Protein AF-A0A8T8SXS1-F1 (afdb_monomer_lite)

Foldseek 3Di:
DPPLVVVLVVVLVCLQPDQPDQEDADADDPPPPPDPDDAREREDEDFQDQQSNPNHAYYEAAGAEYEYQEPPLLRVLRVLRNNQAYQEYEDAYQYYDDYDHPCPPDDAQHHNANHAYYYEHDQDDALVSVLSYQYANHAEYADHHVDAYPLVPPQARAQCSHPFYFKYKYADWAAQQSVVRSPNDDPVFFPDKDDDPDNRDIDGGIIMTGGDGCPPDDPPPPDD

Sequence (224 aa):
MTPQAELFTLVEELIQNNLDLHEIIVDVDSAPLAQPPNVPTLNISNFFTPGQFSGMTEIRIVTSKLQVPNKFWHWVMQLFNAAGEVETLQVAATQDGDFTEEVVQHYPSAYLETLWDLSLDLPFIGADFLRLINAPELQKIRVRSEDLLDWDRAVHLPVDHLPARSLLKFHGEGPILHRFQMLGVARSSFVNLTPAPDEAANFNGDLIAYLRPGARRDSEDSDV

Radius of gyration: 18.74 Å; chains: 1; bounding box: 61×42×48 Å

Secondary structure (DSSP, 8-state):
--HHHHHHHHHHHHHHH-TT--EEEEE-------STT---EEE--SPPPTTTTTT--EEEEEEEEEE-SS-HHHHHHHHHHH-TT-SEEEEEEEEEPP--------PPPEE-TT--EEEEEES---HHHHHTEE-TT--EEEEEESSPP-TTS--PPPTTSS---SEEEEEEEEEHHHHHHHTT--GGGEEEE---S-SSSEEEEEEEEEE-TT---SSSS---

pLDDT: mean 76.71, std 13.16, range [37.53, 95.5]

Organism: NCBI:txid43049

Structure (mmCIF, N/CA/C/O backbone):
data_AF-A0A8T8SXS1-F1
#
_entry.id   AF-A0A8T8SXS1-F1
#
loop_
_atom_site.group_PDB
_atom_site.id
_atom_site.type_symbol
_atom_site.label_atom_id
_atom_site.label_alt_id
_atom_site.label_comp_id
_atom_site.label_asym_id
_atom_site.label_entity_id
_atom_site.label_seq_id
_atom_site.pdbx_PDB_ins_code
_atom_site.Cartn_x
_atom_site.Cartn_y
_atom_site.Cartn_z
_atom_site.occupancy
_atom_site.B_iso_or_equiv
_atom_site.auth_seq_id
_atom_site.auth_comp_id
_atom_site.auth_asym_id
_atom_site.auth_atom_id
_atom_site.pdbx_PDB_model_num
ATOM 1 N N . MET A 1 1 ? -22.503 20.388 11.541 1.00 56.84 1 MET A N 1
ATOM 2 C CA . MET A 1 1 ? -21.866 19.171 11.007 1.00 56.84 1 MET A CA 1
ATOM 3 C C . MET A 1 1 ? -22.688 18.701 9.823 1.00 56.84 1 MET A C 1
ATOM 5 O O . MET A 1 1 ? -23.892 18.932 9.824 1.00 56.84 1 MET A O 1
ATOM 9 N N . THR A 1 2 ? -22.068 18.149 8.783 1.00 70.94 2 THR A N 1
ATOM 10 C CA . THR A 1 2 ? -22.826 17.466 7.725 1.00 70.94 2 THR A CA 1
ATOM 11 C C . THR A 1 2 ? -23.172 16.051 8.210 1.00 70.94 2 THR A C 1
ATOM 13 O O . THR A 1 2 ? -22.404 15.503 9.000 1.00 70.94 2 THR A O 1
ATOM 16 N N . PRO A 1 3 ? -24.261 15.419 7.733 1.00 72.38 3 PRO A N 1
ATOM 17 C CA . PRO A 1 3 ? -24.578 14.027 8.083 1.00 72.38 3 PRO A CA 1
ATOM 18 C C . PRO A 1 3 ? -23.425 13.057 7.786 1.00 72.38 3 PRO A C 1
ATOM 20 O O . PRO A 1 3 ? -23.203 12.089 8.501 1.00 72.38 3 PRO A O 1
ATOM 23 N N . GLN A 1 4 ? -22.648 13.353 6.743 1.00 69.44 4 GLN A N 1
ATOM 24 C CA . GLN A 1 4 ? -21.448 12.604 6.391 1.00 69.44 4 GLN A CA 1
ATOM 25 C C . GLN A 1 4 ? -20.332 12.747 7.439 1.00 69.44 4 GLN A C 1
ATOM 27 O O . GLN A 1 4 ? -19.689 11.759 7.776 1.00 69.44 4 GLN A O 1
ATOM 32 N N . ALA A 1 5 ? -20.116 13.949 7.980 1.00 68.44 5 ALA A N 1
ATOM 33 C CA . ALA A 1 5 ? -19.136 14.157 9.044 1.00 68.44 5 ALA A CA 1
ATOM 34 C C . ALA A 1 5 ? -19.528 13.416 10.334 1.00 68.44 5 ALA A C 1
ATOM 36 O O . ALA A 1 5 ? -18.661 12.845 10.979 1.00 68.44 5 ALA A O 1
ATOM 37 N N . GLU A 1 6 ? -20.821 13.365 10.673 1.00 72.06 6 GLU A N 1
ATOM 38 C CA . GLU A 1 6 ? -21.323 12.604 11.831 1.00 72.06 6 GLU A CA 1
ATOM 39 C C . GLU A 1 6 ? -21.119 11.092 11.660 1.00 72.06 6 GLU A C 1
ATOM 41 O O . GLU A 1 6 ? -20.720 10.416 12.605 1.00 72.06 6 GLU A O 1
ATOM 46 N N . LEU A 1 7 ? -21.327 10.564 10.446 1.00 74.56 7 LEU A N 1
ATOM 47 C CA . LEU A 1 7 ? -21.028 9.164 10.132 1.00 74.56 7 LEU A CA 1
ATOM 48 C C . LEU A 1 7 ? -19.536 8.851 10.274 1.00 74.56 7 LEU A C 1
ATOM 50 O O . LEU A 1 7 ? -19.193 7.800 10.804 1.00 74.56 7 LEU A O 1
ATOM 54 N N . PHE A 1 8 ? -18.650 9.747 9.837 1.00 74.88 8 PHE A N 1
ATOM 55 C CA . PHE A 1 8 ? -17.210 9.540 10.000 1.00 74.88 8 PHE A CA 1
ATOM 56 C C . PHE A 1 8 ? -16.773 9.606 11.459 1.00 74.88 8 PHE A C 1
ATOM 58 O O . PHE A 1 8 ? -16.030 8.729 11.883 1.00 74.88 8 PHE A O 1
ATOM 65 N N . THR A 1 9 ? -17.301 10.546 12.246 1.00 74.94 9 THR A N 1
ATOM 66 C CA . THR A 1 9 ? -17.069 10.565 13.697 1.00 74.94 9 THR A CA 1
ATOM 67 C C . THR A 1 9 ? -17.541 9.268 14.353 1.00 74.94 9 THR A C 1
ATOM 69 O O . THR A 1 9 ? -16.826 8.704 15.173 1.00 74.94 9 THR A O 1
ATOM 72 N N . LEU A 1 10 ? -18.695 8.728 13.947 1.00 79.12 10 LEU A N 1
ATOM 73 C CA . LEU A 1 10 ? -19.159 7.433 14.445 1.00 79.12 10 LEU A CA 1
ATOM 74 C C . LEU A 1 10 ? -18.217 6.285 14.044 1.00 79.12 10 LEU A C 1
ATOM 76 O O . LEU A 1 10 ? -17.952 5.405 14.857 1.00 79.12 10 LEU A O 1
ATOM 80 N N . VAL A 1 11 ? -17.701 6.277 12.811 1.00 79.56 11 VAL A N 1
ATOM 81 C CA . VAL A 1 11 ? -16.717 5.274 12.367 1.00 79.56 11 VAL A CA 1
ATOM 82 C C . VAL A 1 11 ? -15.431 5.377 13.188 1.00 79.56 11 VAL A C 1
ATOM 84 O O . VAL A 1 11 ? -14.939 4.352 13.653 1.00 79.56 11 VAL A O 1
ATOM 87 N N . GLU A 1 12 ? -14.916 6.585 13.427 1.00 76.19 12 GLU A N 1
ATOM 88 C CA . GLU A 1 12 ? -13.764 6.806 14.309 1.00 76.19 12 GLU A CA 1
ATOM 89 C C . GLU A 1 12 ? -14.037 6.270 15.721 1.00 76.19 12 GLU A C 1
ATOM 91 O O . GLU A 1 12 ? -13.231 5.509 16.254 1.00 76.19 12 GLU A O 1
ATOM 96 N N . GLU A 1 13 ? -15.189 6.603 16.311 1.00 78.69 13 GLU A N 1
ATOM 97 C CA . GLU A 1 13 ? -15.584 6.123 17.638 1.00 78.69 13 GLU A CA 1
ATOM 98 C C . GLU A 1 13 ? -15.685 4.595 17.691 1.00 78.69 13 GLU A C 1
ATOM 100 O O . GLU A 1 13 ? -15.249 3.979 18.665 1.00 78.69 13 GLU A O 1
ATOM 105 N N . LEU A 1 14 ? -16.228 3.956 16.652 1.00 80.62 14 LEU A N 1
ATOM 106 C CA . LEU A 1 14 ? -16.295 2.499 16.569 1.00 80.62 14 LEU A CA 1
ATOM 107 C C . LEU A 1 14 ? -14.894 1.887 16.472 1.00 80.62 14 LEU A C 1
ATOM 109 O O . LEU A 1 14 ? -14.599 0.942 17.198 1.00 80.62 14 LEU A O 1
ATOM 113 N N . ILE A 1 15 ? -14.010 2.436 15.642 1.00 80.06 15 ILE A N 1
ATOM 114 C CA . ILE A 1 15 ? -12.631 1.946 15.508 1.00 80.06 15 ILE A CA 1
ATOM 115 C C . ILE A 1 15 ? -11.849 2.111 16.821 1.00 80.06 15 ILE A C 1
ATOM 117 O O . ILE A 1 15 ? -11.036 1.261 17.178 1.00 80.06 15 ILE A O 1
ATOM 121 N N . GLN A 1 16 ? -12.092 3.190 17.565 1.00 76.44 16 GLN A N 1
ATOM 122 C CA . GLN A 1 16 ? -11.410 3.444 18.834 1.00 76.44 16 GLN A CA 1
ATOM 123 C C . GLN A 1 16 ? -11.908 2.573 19.987 1.00 76.44 16 GLN A C 1
ATOM 125 O O . GLN A 1 16 ? -11.117 2.200 20.851 1.00 76.44 16 GLN A O 1
ATOM 130 N N . ASN A 1 17 ? -13.205 2.264 20.025 1.00 79.62 17 ASN A N 1
ATOM 131 C CA . ASN A 1 17 ? -13.814 1.567 21.159 1.00 79.62 17 ASN A CA 1
ATOM 132 C C . ASN A 1 17 ? -13.901 0.043 20.985 1.00 79.62 17 ASN A C 1
ATOM 134 O O . ASN A 1 17 ? -14.244 -0.648 21.944 1.00 79.62 17 ASN A O 1
ATOM 138 N N . ASN A 1 18 ? -13.603 -0.494 19.799 1.00 76.75 18 ASN A N 1
ATOM 139 C CA . ASN A 1 18 ? -13.674 -1.929 19.529 1.00 76.75 18 ASN A CA 1
ATOM 140 C C . ASN A 1 18 ? -12.273 -2.500 19.267 1.00 76.75 18 ASN A C 1
ATOM 142 O O . ASN A 1 18 ? -11.717 -2.329 18.186 1.00 76.75 18 ASN A O 1
ATOM 146 N N . LEU A 1 19 ? -11.717 -3.198 20.262 1.00 74.75 19 LEU A N 1
ATOM 147 C CA . LEU A 1 19 ? -10.403 -3.853 20.164 1.00 74.75 19 LEU A CA 1
ATOM 148 C C . LEU A 1 19 ? -10.455 -5.210 19.443 1.00 74.75 19 LEU A C 1
ATOM 150 O O . LEU A 1 19 ? -9.427 -5.692 18.990 1.00 74.75 19 LEU A O 1
ATOM 154 N N . ASP A 1 20 ? -11.645 -5.802 19.310 1.00 78.12 20 ASP A N 1
ATOM 155 C CA . ASP A 1 20 ? -11.857 -7.121 18.693 1.00 78.12 20 ASP A CA 1
ATOM 156 C C . ASP A 1 20 ? -12.240 -7.025 17.203 1.00 78.12 20 ASP A C 1
ATOM 158 O O . ASP A 1 20 ? -12.888 -7.912 16.643 1.00 78.12 20 ASP A O 1
ATOM 162 N N . LEU A 1 21 ? -11.926 -5.906 16.550 1.00 79.00 21 LEU A N 1
ATOM 163 C CA . LEU A 1 21 ? -12.194 -5.753 15.125 1.00 79.00 21 LEU A CA 1
ATOM 164 C C . LEU A 1 21 ? -11.205 -6.614 14.328 1.00 79.00 21 LEU A C 1
ATOM 166 O O . LEU A 1 21 ? -9.999 -6.502 14.511 1.00 79.00 21 LEU A O 1
ATOM 170 N N . HIS A 1 22 ? -11.717 -7.437 13.414 1.00 79.31 22 HIS A N 1
ATOM 171 C CA . HIS A 1 22 ? -10.898 -8.269 12.520 1.00 79.31 22 HIS A CA 1
ATOM 172 C C . HIS A 1 22 ? -10.736 -7.671 11.118 1.00 79.31 22 HIS A C 1
ATOM 174 O O . HIS A 1 22 ? -9.787 -7.994 10.402 1.00 79.31 22 HIS A O 1
ATOM 180 N N . GLU A 1 23 ? -11.669 -6.800 10.740 1.00 83.69 23 GLU A N 1
ATOM 181 C CA . GLU A 1 23 ? -11.788 -6.233 9.405 1.00 83.69 23 GLU A CA 1
ATOM 182 C C . GLU A 1 23 ? -12.268 -4.781 9.505 1.00 83.69 23 GLU A C 1
ATOM 184 O O . GLU A 1 23 ? -13.232 -4.479 10.217 1.00 83.69 23 GLU A O 1
ATOM 189 N N . ILE A 1 24 ? -11.604 -3.882 8.776 1.00 83.62 24 ILE A N 1
ATOM 190 C CA . ILE A 1 24 ? -12.066 -2.507 8.557 1.00 83.62 24 ILE A CA 1
ATOM 191 C C . ILE A 1 24 ? -12.152 -2.272 7.055 1.00 83.62 24 ILE A C 1
ATOM 193 O O . ILE A 1 24 ? -11.134 -2.273 6.366 1.00 83.62 24 ILE A O 1
ATOM 197 N N . ILE A 1 25 ? -13.361 -1.996 6.565 1.00 85.31 25 ILE A N 1
ATOM 198 C CA . ILE A 1 25 ? -13.590 -1.533 5.197 1.00 85.31 25 ILE A CA 1
ATOM 199 C C . ILE A 1 25 ? -14.286 -0.179 5.253 1.00 85.31 25 ILE A C 1
ATOM 201 O O . ILE A 1 25 ? -15.445 -0.072 5.655 1.00 85.31 25 ILE A O 1
ATOM 205 N N . VAL A 1 26 ? -13.578 0.853 4.805 1.00 82.94 26 VAL A N 1
ATOM 206 C CA . VAL A 1 26 ? -14.132 2.183 4.556 1.00 82.94 26 VAL A CA 1
ATOM 207 C C . VAL A 1 26 ? -14.026 2.446 3.062 1.00 82.94 26 VAL A C 1
ATOM 209 O O . VAL A 1 26 ? -12.927 2.625 2.547 1.00 82.94 26 VAL A O 1
ATOM 212 N N . ASP A 1 27 ? -15.166 2.453 2.377 1.00 81.31 27 ASP A N 1
ATOM 213 C CA . ASP A 1 27 ? -15.266 2.782 0.956 1.00 81.31 27 ASP A CA 1
ATOM 214 C C . ASP A 1 27 ? -16.199 3.981 0.792 1.00 81.31 27 ASP A C 1
ATOM 216 O O . ASP A 1 27 ? -17.395 3.917 1.096 1.00 81.31 27 ASP A O 1
ATOM 220 N N . VAL A 1 28 ? -15.624 5.108 0.387 1.00 75.12 28 VAL A N 1
ATOM 221 C CA . VAL A 1 28 ? -16.356 6.347 0.152 1.00 75.12 28 VAL A CA 1
ATOM 222 C C . VAL A 1 28 ? -16.473 6.545 -1.352 1.00 75.12 28 VAL A C 1
ATOM 224 O O . VAL A 1 28 ? -15.639 7.208 -1.972 1.00 75.12 28 VAL A O 1
ATOM 227 N N . ASP A 1 29 ? -17.535 5.973 -1.921 1.00 65.50 29 ASP A N 1
ATOM 228 C CA . ASP A 1 29 ? -17.859 6.104 -3.339 1.00 65.50 29 ASP A CA 1
ATOM 229 C C . ASP A 1 29 ? -18.110 7.578 -3.687 1.00 65.50 29 ASP A C 1
ATOM 231 O O . ASP A 1 29 ? -19.071 8.214 -3.233 1.00 65.50 29 ASP A O 1
ATOM 235 N N . SER A 1 30 ? -17.230 8.138 -4.507 1.00 54.28 30 SER A N 1
ATOM 236 C CA . SER A 1 30 ? -17.505 9.363 -5.236 1.00 54.28 30 SER A CA 1
ATOM 237 C C . SER A 1 30 ? -18.178 8.988 -6.546 1.00 54.28 30 SER A C 1
ATOM 239 O O . SER A 1 30 ? -17.581 9.025 -7.624 1.00 54.28 30 SER A O 1
ATOM 241 N N . ALA A 1 31 ? -19.486 8.719 -6.476 1.00 47.28 31 ALA A N 1
ATOM 242 C CA . ALA A 1 31 ? -20.328 8.894 -7.651 1.00 47.28 31 ALA A CA 1
ATOM 243 C C . ALA A 1 31 ? -19.941 10.245 -8.284 1.00 47.28 31 ALA A C 1
ATOM 245 O O . ALA A 1 31 ? -19.747 11.202 -7.523 1.00 47.28 31 ALA A O 1
ATOM 246 N N . PRO A 1 32 ? -19.781 10.352 -9.620 1.00 43.09 32 PRO A N 1
ATOM 247 C CA . PRO A 1 32 ? -19.322 11.566 -10.284 1.00 43.09 32 PRO A CA 1
ATOM 248 C C . PRO A 1 32 ? -20.407 12.641 -10.163 1.00 43.09 32 PRO A C 1
ATOM 250 O O . PRO A 1 32 ? -21.146 12.944 -11.098 1.00 43.09 32 PRO A O 1
ATOM 253 N N . LEU A 1 33 ? -20.536 13.206 -8.967 1.00 47.19 33 LEU A N 1
ATOM 254 C CA . LEU A 1 33 ? -21.294 14.394 -8.673 1.00 47.19 33 LEU A CA 1
ATOM 255 C C . LEU A 1 33 ? -20.485 15.507 -9.309 1.00 47.19 33 LEU A C 1
ATOM 257 O O . LEU A 1 33 ? -19.525 16.034 -8.754 1.00 47.19 33 LEU A O 1
ATOM 261 N N . ALA A 1 34 ? -20.847 15.771 -10.556 1.00 43.81 34 ALA A N 1
ATOM 262 C CA . ALA A 1 34 ? -20.366 16.870 -11.350 1.00 43.81 34 ALA A CA 1
ATOM 263 C C . ALA A 1 34 ? -20.587 18.182 -10.582 1.00 43.81 34 ALA A C 1
ATOM 265 O O . ALA A 1 34 ? -21.661 18.766 -10.683 1.00 43.81 34 ALA A O 1
ATOM 266 N N . GLN A 1 35 ? -19.597 18.594 -9.780 1.00 49.47 35 GLN A N 1
ATOM 267 C CA . GLN A 1 35 ? -19.164 19.967 -9.485 1.00 49.47 35 GLN A CA 1
ATOM 268 C C . GLN A 1 35 ? -18.234 19.997 -8.247 1.00 49.47 35 GLN A C 1
ATOM 270 O O . GLN A 1 35 ? -18.606 19.481 -7.192 1.00 49.47 35 GLN A O 1
ATOM 275 N N . PRO A 1 36 ? -17.067 20.671 -8.314 1.00 54.56 36 PRO A N 1
ATOM 276 C CA . PRO A 1 36 ? -16.355 21.102 -7.112 1.00 54.56 36 PRO A CA 1
ATOM 277 C C . PRO A 1 36 ? -17.241 22.155 -6.425 1.00 54.56 36 PRO A C 1
ATOM 279 O O . PRO A 1 36 ? -17.550 23.177 -7.041 1.00 54.56 36 PRO A O 1
ATOM 282 N N . PRO A 1 37 ? -17.746 21.880 -5.209 1.00 53.75 37 PRO A N 1
ATOM 283 C CA . PRO A 1 37 ? -16.873 21.758 -4.040 1.00 53.75 37 PRO A CA 1
ATOM 284 C C . PRO A 1 37 ? -17.156 20.557 -3.111 1.00 53.75 37 PRO A C 1
ATOM 286 O O . PRO A 1 37 ? -16.552 20.469 -2.047 1.00 53.75 37 PRO A O 1
ATOM 289 N N . ASN A 1 38 ? -18.042 19.626 -3.476 1.00 57.84 38 ASN A N 1
ATOM 290 C CA . ASN A 1 38 ? -18.516 18.577 -2.561 1.00 57.84 38 ASN A CA 1
ATOM 291 C C . ASN A 1 38 ? -17.791 17.240 -2.774 1.00 57.84 38 ASN A C 1
ATOM 293 O O . ASN A 1 38 ? -18.429 16.225 -3.044 1.00 57.84 38 ASN A O 1
ATOM 297 N N . VAL A 1 39 ? -16.459 17.235 -2.684 1.00 63.91 39 VAL A N 1
ATOM 298 C CA . VAL A 1 39 ? -15.702 15.974 -2.702 1.00 63.91 39 VAL A CA 1
ATOM 299 C C . VAL A 1 39 ? -15.896 15.274 -1.350 1.00 63.91 39 VAL A C 1
ATOM 301 O O . VAL A 1 39 ? -15.604 15.888 -0.315 1.00 63.91 39 VAL A O 1
ATOM 304 N N . PRO A 1 40 ? -16.373 14.015 -1.323 1.00 63.16 40 PRO A N 1
ATOM 305 C CA . PRO A 1 40 ? -16.446 13.227 -0.099 1.00 63.16 40 PRO A CA 1
ATOM 306 C C . PRO A 1 40 ? -15.086 13.219 0.608 1.00 63.16 40 PRO A C 1
ATOM 308 O O . PRO A 1 40 ? -14.087 12.784 0.035 1.00 63.16 40 PRO A O 1
ATOM 311 N N . THR A 1 41 ? -15.044 13.756 1.828 1.00 66.19 41 THR A N 1
ATOM 312 C CA . THR A 1 41 ? -13.811 13.903 2.611 1.00 66.19 41 THR A CA 1
ATOM 313 C C . THR A 1 41 ? -13.909 13.046 3.857 1.00 66.19 41 THR A C 1
ATOM 315 O O . THR A 1 41 ? -14.692 13.359 4.751 1.00 66.19 41 THR A O 1
ATOM 318 N N . LEU A 1 42 ? -13.115 11.982 3.916 1.00 69.94 42 LEU A N 1
ATOM 319 C CA . LEU A 1 42 ? -12.959 11.175 5.119 1.00 69.94 42 LEU A CA 1
ATOM 320 C C . LEU A 1 42 ? -12.059 11.948 6.088 1.00 69.94 42 LEU A C 1
ATOM 322 O O . LEU A 1 42 ? -10.902 12.205 5.767 1.00 69.94 42 LEU A O 1
ATOM 326 N N . ASN A 1 43 ? -12.601 12.369 7.228 1.00 68.62 43 ASN A N 1
ATOM 327 C CA . ASN A 1 43 ? -11.837 13.049 8.271 1.00 68.62 43 ASN A CA 1
ATOM 328 C C . ASN A 1 43 ? -11.447 12.022 9.334 1.00 68.62 43 ASN A C 1
ATOM 330 O O . ASN A 1 43 ? -12.334 11.450 9.963 1.00 68.62 43 ASN A O 1
ATOM 334 N N . ILE A 1 44 ? -10.143 11.779 9.474 1.00 71.44 44 ILE A N 1
ATOM 335 C CA . ILE A 1 44 ? -9.579 10.923 10.518 1.00 71.44 44 ILE A CA 1
ATOM 336 C C . ILE A 1 44 ? -8.648 11.788 11.358 1.00 71.44 44 ILE A C 1
ATOM 338 O O . ILE A 1 44 ? -7.491 12.030 11.015 1.00 71.44 44 ILE A O 1
ATOM 342 N N . SER A 1 45 ? -9.210 12.304 12.440 1.00 66.38 45 SER A N 1
ATOM 343 C CA . SER A 1 45 ? -8.617 13.273 13.355 1.00 66.38 45 SER A CA 1
ATOM 344 C C . SER A 1 45 ? -7.808 12.622 14.473 1.00 66.38 45 SER A C 1
ATOM 346 O O . SER A 1 45 ? -6.845 13.215 14.964 1.00 66.38 45 SER A O 1
ATOM 348 N N . ASN A 1 46 ? -8.170 11.396 14.852 1.00 63.91 46 ASN A N 1
ATOM 349 C CA . ASN A 1 46 ? -7.529 10.685 15.944 1.00 63.91 46 ASN A CA 1
ATOM 350 C C . ASN A 1 46 ? -6.508 9.659 15.453 1.00 63.91 46 ASN A C 1
ATOM 352 O O . ASN A 1 46 ? -6.687 8.983 14.440 1.00 63.91 46 ASN A O 1
ATOM 356 N N . PHE A 1 47 ? -5.431 9.531 16.223 1.00 61.09 47 PHE A N 1
ATOM 357 C CA . PHE A 1 47 ? -4.341 8.617 15.923 1.00 61.09 47 PHE A CA 1
ATOM 358 C C . PHE A 1 47 ? -4.695 7.175 16.255 1.00 61.09 47 PHE A C 1
ATOM 360 O O . PHE A 1 47 ? -5.366 6.897 17.251 1.00 61.09 47 PHE A O 1
ATOM 367 N N . PHE A 1 48 ? -4.138 6.267 15.460 1.00 73.62 48 PHE A N 1
ATOM 368 C CA . PHE A 1 48 ? -4.031 4.879 15.860 1.00 73.62 48 PHE A CA 1
ATOM 369 C C . PHE A 1 48 ? -2.890 4.718 16.865 1.00 73.62 48 PHE A C 1
ATOM 371 O O . PHE A 1 48 ? -1.795 5.255 16.666 1.00 73.62 48 PHE A O 1
ATOM 378 N N . THR A 1 49 ? -3.120 3.985 17.949 1.00 73.25 49 THR A N 1
ATOM 379 C CA . THR A 1 49 ? -2.022 3.581 18.837 1.00 73.25 49 THR A CA 1
ATOM 380 C C . THR A 1 49 ? -1.305 2.359 18.251 1.00 73.25 49 THR A C 1
ATOM 382 O O . THR A 1 49 ? -1.975 1.492 17.688 1.00 73.25 49 THR A O 1
ATOM 385 N N . PRO A 1 50 ? 0.031 2.232 18.373 1.00 74.31 50 PRO A N 1
ATOM 386 C CA . PRO A 1 50 ? 0.729 1.020 17.947 1.00 74.31 50 PRO A CA 1
ATOM 387 C C . PRO A 1 50 ? 0.094 -0.235 18.557 1.00 74.31 50 PRO A C 1
ATOM 389 O O . PRO A 1 50 ? -0.187 -0.262 19.755 1.00 74.31 50 PRO A O 1
ATOM 392 N N . GLY A 1 51 ? -0.156 -1.249 17.730 1.00 73.50 51 GLY A N 1
ATOM 393 C CA . GLY A 1 51 ? -0.831 -2.484 18.142 1.00 73.50 51 GLY A CA 1
ATOM 394 C C . GLY A 1 51 ? -2.336 -2.371 18.424 1.00 73.50 51 GLY A C 1
ATOM 395 O O . GLY A 1 51 ? -2.914 -3.342 18.905 1.00 73.50 51 GLY A O 1
ATOM 396 N N . GLN A 1 52 ? -2.991 -1.239 18.124 1.00 79.81 52 GLN A N 1
ATOM 397 C CA . GLN A 1 52 ? -4.450 -1.093 18.275 1.00 79.81 52 GLN A CA 1
ATOM 398 C C . GLN A 1 52 ? -5.237 -2.146 17.487 1.00 79.81 52 GLN A C 1
ATOM 400 O O . GLN A 1 52 ? -6.339 -2.507 17.880 1.00 79.81 52 GLN A O 1
ATOM 405 N N . PHE A 1 53 ? -4.666 -2.625 16.385 1.00 81.75 53 PHE A N 1
ATOM 406 C CA . PHE A 1 53 ? -5.291 -3.555 15.455 1.00 81.75 53 PHE A CA 1
ATOM 407 C C . PHE A 1 53 ? -4.646 -4.946 15.508 1.00 81.75 53 PHE A C 1
ATOM 409 O O . PHE A 1 53 ? -4.530 -5.622 14.487 1.00 81.75 53 PHE A O 1
ATOM 416 N N . SER A 1 54 ? -4.184 -5.373 16.688 1.00 79.25 54 SER A N 1
ATOM 417 C CA . SER A 1 54 ? -3.724 -6.755 16.892 1.00 79.25 54 SER A CA 1
ATOM 418 C C . SER A 1 54 ? -4.865 -7.731 16.572 1.00 79.25 54 SER A C 1
ATOM 420 O O . SER A 1 54 ? -6.009 -7.501 16.959 1.00 79.25 54 SER A O 1
ATOM 422 N N . GLY A 1 55 ? -4.577 -8.788 15.810 1.00 81.62 55 GLY A N 1
ATOM 423 C CA . GLY A 1 55 ? -5.585 -9.728 15.316 1.00 81.62 55 GLY A CA 1
ATOM 424 C C . GLY A 1 55 ? -6.422 -9.271 14.111 1.00 81.62 55 GLY A C 1
ATOM 425 O O . GLY A 1 55 ? -7.293 -10.035 13.677 1.00 81.62 55 GLY A O 1
ATOM 426 N N . MET A 1 56 ? -6.188 -8.079 13.545 1.00 85.75 56 MET A N 1
ATOM 427 C CA . MET A 1 56 ? -6.774 -7.712 12.249 1.00 85.75 56 MET A CA 1
ATOM 428 C C . MET A 1 56 ? -6.068 -8.422 11.108 1.00 85.75 56 MET A C 1
ATOM 430 O O . MET A 1 56 ? -4.844 -8.414 11.036 1.00 85.75 56 MET A O 1
ATOM 434 N N . THR A 1 57 ? -6.846 -8.943 10.163 1.00 91.50 57 THR A N 1
ATOM 435 C CA . THR A 1 57 ? -6.312 -9.577 8.952 1.00 91.50 57 THR A CA 1
ATOM 436 C C . THR A 1 57 ? -6.455 -8.680 7.729 1.00 91.50 57 THR A C 1
ATOM 438 O O . THR A 1 57 ? -5.594 -8.713 6.852 1.00 91.50 57 THR A O 1
ATOM 441 N N . GLU A 1 58 ? -7.500 -7.846 7.671 1.00 93.69 58 GLU A N 1
ATOM 442 C CA . GLU A 1 58 ? -7.769 -6.976 6.523 1.00 93.69 58 GLU A CA 1
ATOM 443 C C . GLU A 1 58 ? -8.081 -5.535 6.933 1.00 93.69 58 GLU A C 1
ATOM 445 O O . GLU A 1 58 ? -8.963 -5.264 7.750 1.00 93.69 58 GLU A O 1
ATOM 450 N N . ILE A 1 59 ? -7.376 -4.593 6.302 1.00 91.94 59 ILE A N 1
ATOM 451 C CA . ILE A 1 59 ? -7.675 -3.165 6.388 1.00 91.94 59 ILE A CA 1
ATOM 452 C C . ILE A 1 59 ? -7.777 -2.594 4.980 1.00 91.94 59 ILE A C 1
ATOM 454 O O . ILE A 1 59 ? -6.828 -2.657 4.196 1.00 91.94 59 ILE A O 1
ATOM 458 N N . ARG A 1 60 ? -8.912 -1.967 4.680 1.00 92.62 60 ARG A N 1
ATOM 459 C CA . ARG A 1 60 ? -9.167 -1.269 3.425 1.00 92.62 60 ARG A CA 1
ATOM 460 C C . ARG A 1 60 ? -9.737 0.114 3.687 1.00 92.62 60 ARG A C 1
ATOM 462 O O . ARG A 1 60 ? -10.827 0.259 4.234 1.00 92.62 60 ARG A O 1
ATOM 469 N N . ILE A 1 61 ? -9.017 1.131 3.232 1.00 89.12 61 ILE A N 1
ATOM 470 C CA . ILE A 1 61 ? -9.441 2.527 3.304 1.00 89.12 61 ILE A CA 1
ATOM 471 C C . ILE A 1 61 ? -9.367 3.109 1.899 1.00 89.12 61 ILE A C 1
ATOM 473 O O . ILE A 1 61 ? -8.285 3.271 1.343 1.00 89.12 61 ILE A O 1
ATOM 477 N N . VAL A 1 62 ? -10.525 3.395 1.315 1.00 88.06 62 VAL A N 1
ATOM 478 C CA . VAL A 1 62 ? -10.681 3.931 -0.038 1.00 88.06 62 VAL A CA 1
ATOM 479 C C . VAL A 1 62 ? -11.548 5.179 0.048 1.00 88.06 62 VAL A C 1
ATOM 481 O O . VAL A 1 62 ? -12.700 5.135 0.476 1.00 88.06 62 VAL A O 1
ATOM 484 N N . THR A 1 63 ? -10.982 6.321 -0.325 1.00 84.06 63 THR A N 1
ATOM 485 C CA . THR A 1 63 ? -11.678 7.610 -0.310 1.00 84.06 63 THR A CA 1
ATOM 486 C C . THR A 1 63 ? -11.183 8.498 -1.442 1.00 84.06 63 THR A C 1
ATOM 488 O O . THR A 1 63 ? -10.092 8.315 -1.962 1.00 84.06 63 THR A O 1
ATOM 491 N N . SER A 1 64 ? -11.962 9.500 -1.840 1.00 79.75 64 SER A N 1
ATOM 492 C CA . SER A 1 64 ? -11.490 10.493 -2.818 1.00 79.75 64 SER A CA 1
ATOM 493 C C . SER A 1 64 ? -10.563 11.515 -2.177 1.00 79.75 64 SER A C 1
ATOM 495 O O . SER A 1 64 ? -9.490 11.801 -2.704 1.00 79.75 64 SER A O 1
ATOM 497 N N . LYS A 1 65 ? -10.961 12.038 -1.015 1.00 81.25 65 LYS A N 1
ATOM 498 C CA . LYS A 1 65 ? -10.176 12.984 -0.229 1.00 81.25 65 LYS A CA 1
ATOM 499 C C . LYS A 1 65 ? -10.037 12.466 1.195 1.00 81.25 65 LYS A C 1
ATOM 501 O O . LYS A 1 65 ? -11.033 12.082 1.816 1.00 81.25 65 LYS A O 1
ATOM 506 N N . LEU A 1 66 ? -8.810 12.452 1.707 1.00 81.38 66 LEU A N 1
ATOM 507 C CA . LEU A 1 66 ? -8.528 12.105 3.096 1.00 81.38 66 LEU A CA 1
ATOM 508 C C . LEU A 1 66 ? -8.021 13.343 3.828 1.00 81.38 66 LEU A C 1
ATOM 510 O O . LEU A 1 66 ? -6.984 13.900 3.477 1.00 81.38 66 LEU A O 1
ATOM 514 N N . GLN A 1 67 ? -8.747 13.763 4.855 1.00 81.75 67 GLN A N 1
ATOM 515 C CA . GLN A 1 67 ? -8.319 14.822 5.750 1.00 81.75 67 GLN A CA 1
ATOM 516 C C . GLN A 1 67 ? -7.770 14.208 7.031 1.00 81.75 67 GLN A C 1
ATOM 518 O O . GLN A 1 67 ? -8.482 13.530 7.768 1.00 81.75 67 GLN A O 1
ATOM 523 N N . VAL A 1 68 ? -6.486 14.452 7.264 1.00 77.44 68 VAL A N 1
ATOM 524 C CA . VAL A 1 68 ? -5.713 13.911 8.380 1.00 77.44 68 VAL A CA 1
ATOM 525 C C . VAL A 1 68 ? -4.890 15.028 9.017 1.00 77.44 68 VAL A C 1
ATOM 527 O O . VAL A 1 68 ? -4.558 16.009 8.346 1.00 77.44 68 VAL A O 1
ATOM 530 N N . PRO A 1 69 ? -4.558 14.924 10.314 1.00 73.19 69 PRO A N 1
ATOM 531 C CA . PRO A 1 69 ? -3.881 15.998 11.041 1.00 73.19 69 PRO A CA 1
ATOM 532 C C . PRO A 1 69 ? -2.441 16.249 10.567 1.00 73.19 69 PRO A C 1
ATOM 534 O O . PRO A 1 69 ? -1.901 17.331 10.789 1.00 73.19 69 PRO A O 1
ATOM 537 N N . ASN A 1 70 ? -1.812 15.272 9.909 1.00 77.38 70 ASN A N 1
ATOM 538 C CA . ASN A 1 70 ? -0.433 15.329 9.431 1.00 77.38 70 ASN A CA 1
ATOM 539 C C . ASN A 1 70 ? -0.357 15.022 7.924 1.00 77.38 70 ASN A C 1
ATOM 541 O O . ASN A 1 70 ? -1.372 14.805 7.268 1.00 77.38 70 ASN A O 1
ATOM 545 N N . LYS A 1 71 ? 0.857 15.021 7.358 1.00 79.50 71 LYS A N 1
ATOM 546 C CA . LYS A 1 71 ? 1.062 14.607 5.961 1.00 79.50 71 LYS A CA 1
ATOM 547 C C . LYS A 1 71 ? 0.480 13.217 5.734 1.00 79.50 71 LYS A C 1
ATOM 549 O O . LYS A 1 71 ? 0.730 12.314 6.523 1.00 79.50 71 LYS A O 1
ATOM 554 N N . PHE A 1 72 ? -0.188 13.022 4.609 1.00 81.19 72 PHE A N 1
ATOM 555 C CA . PHE A 1 72 ? -0.886 11.781 4.294 1.00 81.19 72 PHE A CA 1
ATOM 556 C C . PHE A 1 72 ? -0.041 10.514 4.510 1.00 81.19 72 PHE A C 1
ATOM 558 O O . PHE A 1 72 ? -0.466 9.575 5.178 1.00 81.19 72 PHE A O 1
ATOM 565 N N . TRP A 1 73 ? 1.203 10.498 4.025 1.00 81.06 73 TRP A N 1
ATOM 566 C CA . TRP A 1 73 ? 2.089 9.345 4.203 1.00 81.06 73 TRP A CA 1
ATOM 567 C C . TRP A 1 73 ? 2.481 9.096 5.672 1.00 81.06 73 TRP A C 1
ATOM 569 O O . TRP A 1 73 ? 2.701 7.946 6.048 1.00 81.06 73 TRP A O 1
ATOM 579 N N . HIS A 1 74 ? 2.537 10.136 6.520 1.00 83.19 74 HIS A N 1
ATOM 580 C CA . HIS A 1 74 ? 2.733 9.971 7.966 1.00 83.19 74 HIS A CA 1
ATOM 581 C C . HIS A 1 74 ? 1.561 9.206 8.569 1.00 83.19 74 HIS A C 1
ATOM 583 O O . HIS A 1 74 ? 1.768 8.241 9.299 1.00 83.19 74 HIS A O 1
ATOM 589 N N . TRP A 1 75 ? 0.339 9.610 8.230 1.00 86.06 75 TRP A N 1
ATOM 590 C CA . TRP A 1 75 ? -0.864 8.931 8.687 1.00 86.06 75 TRP A CA 1
ATOM 591 C C . TRP A 1 75 ? -0.892 7.461 8.242 1.00 86.06 75 TRP A C 1
ATOM 593 O O . TRP A 1 75 ? -1.157 6.576 9.054 1.00 86.06 75 TRP A O 1
ATOM 603 N N . VAL A 1 76 ? -0.506 7.170 6.995 1.00 88.75 76 VAL A N 1
ATOM 604 C CA . VAL A 1 76 ? -0.383 5.783 6.510 1.00 88.75 76 VAL A CA 1
ATOM 605 C C . VAL A 1 76 ? 0.648 4.987 7.321 1.00 88.75 76 VAL A C 1
ATOM 607 O O . VAL A 1 76 ? 0.391 3.845 7.693 1.00 88.75 76 VAL A O 1
ATOM 610 N N . MET A 1 77 ? 1.791 5.584 7.676 1.00 88.81 77 MET A N 1
ATOM 611 C CA . MET A 1 77 ? 2.772 4.920 8.543 1.00 88.81 77 MET A CA 1
ATOM 612 C C . MET A 1 77 ? 2.236 4.655 9.953 1.00 88.81 77 MET A C 1
ATOM 614 O O . MET A 1 77 ? 2.586 3.643 10.560 1.00 88.81 77 MET A O 1
ATOM 618 N N . GLN A 1 78 ? 1.389 5.533 10.495 1.00 87.25 78 GLN A N 1
ATOM 619 C CA . GLN A 1 78 ? 0.728 5.292 11.781 1.00 87.25 78 GLN A CA 1
ATOM 620 C C . GLN A 1 78 ? -0.241 4.115 11.687 1.00 87.25 78 GLN A C 1
ATOM 622 O O . GLN A 1 78 ? -0.228 3.257 12.568 1.00 87.25 78 GLN A O 1
ATOM 627 N N . LEU A 1 79 ? -1.012 4.031 10.598 1.00 88.88 79 LEU A N 1
ATOM 628 C CA . LEU A 1 79 ? -1.883 2.891 10.322 1.00 88.88 79 LEU A CA 1
ATOM 629 C C . LEU A 1 79 ? -1.088 1.580 10.272 1.00 88.88 79 LEU A C 1
ATOM 631 O O . LEU A 1 79 ? -1.469 0.612 10.923 1.00 88.88 79 LEU A O 1
ATOM 635 N N . PHE A 1 80 ? 0.048 1.558 9.570 1.00 91.50 80 PHE A N 1
ATOM 636 C CA . PHE A 1 80 ? 0.891 0.360 9.494 1.00 91.50 80 PHE A CA 1
ATOM 637 C C . PHE A 1 80 ? 1.420 -0.058 10.867 1.00 91.50 80 PHE A C 1
ATOM 639 O O . PHE A 1 80 ? 1.359 -1.227 11.225 1.00 91.50 80 PHE A O 1
ATOM 646 N N . ASN A 1 81 ? 1.898 0.893 11.673 1.00 89.19 81 ASN A N 1
ATOM 647 C CA . ASN A 1 81 ? 2.381 0.597 13.025 1.00 89.19 81 ASN A CA 1
ATOM 648 C C . ASN A 1 81 ? 1.262 0.145 13.981 1.00 89.19 81 ASN A C 1
ATOM 650 O O . ASN A 1 81 ? 1.525 -0.544 14.968 1.00 89.19 81 ASN A O 1
ATOM 654 N N . ALA A 1 82 ? 0.014 0.525 13.712 1.00 88.19 82 ALA A N 1
ATOM 655 C CA . ALA A 1 82 ? -1.136 0.045 14.464 1.00 88.19 82 ALA A CA 1
ATOM 656 C C . ALA A 1 82 ? -1.561 -1.375 14.064 1.00 88.19 82 ALA A C 1
ATOM 658 O O . ALA A 1 82 ? -2.083 -2.100 14.909 1.00 88.19 82 ALA A O 1
ATOM 659 N N . ALA A 1 83 ? -1.295 -1.770 12.816 1.00 88.88 83 ALA A N 1
ATOM 660 C CA . ALA A 1 83 ? -1.760 -2.997 12.174 1.00 88.88 83 ALA A CA 1
ATOM 661 C C . ALA A 1 83 ? -0.635 -4.015 11.915 1.00 88.88 83 ALA A C 1
ATOM 663 O O . ALA A 1 83 ? -0.501 -4.535 10.811 1.00 88.88 83 ALA A O 1
ATOM 664 N N . GLY A 1 84 ? 0.186 -4.308 12.928 1.00 85.56 84 GLY A N 1
ATOM 665 C CA . GLY A 1 84 ? 1.378 -5.159 12.776 1.00 85.56 84 GLY A CA 1
ATOM 666 C C . GLY A 1 84 ? 1.116 -6.598 12.299 1.00 85.56 84 GLY A C 1
ATOM 667 O O . GLY A 1 84 ? 2.006 -7.213 11.716 1.00 85.56 84 GLY A O 1
ATOM 668 N N . GLU A 1 85 ? -0.094 -7.120 12.522 1.00 90.19 85 GLU A N 1
ATOM 669 C CA . GLU A 1 85 ? -0.500 -8.497 12.186 1.00 90.19 85 GLU A CA 1
ATOM 670 C C . GLU A 1 85 ? -1.369 -8.590 10.918 1.00 90.19 85 GLU A C 1
ATOM 672 O O . GLU A 1 85 ? -1.832 -9.676 10.563 1.00 90.19 85 GLU A O 1
ATOM 677 N N . VAL A 1 86 ? -1.559 -7.480 10.202 1.00 93.94 86 VAL A N 1
ATOM 678 C CA . VAL A 1 86 ? -2.412 -7.433 9.011 1.00 93.94 86 VAL A CA 1
ATOM 679 C C . VAL A 1 86 ? -1.858 -8.276 7.864 1.00 93.94 86 VAL A C 1
ATOM 681 O O . VAL A 1 86 ? -0.678 -8.216 7.527 1.00 93.94 86 VAL A O 1
ATOM 684 N N . GLU A 1 87 ? -2.734 -9.036 7.217 1.00 95.31 87 GLU A N 1
ATOM 685 C CA . GLU A 1 87 ? -2.392 -9.888 6.080 1.00 95.31 87 GLU A CA 1
ATOM 686 C C . GLU A 1 87 ? -2.580 -9.157 4.744 1.00 95.31 87 GLU A C 1
ATOM 688 O O . GLU A 1 87 ? -1.764 -9.283 3.823 1.00 95.31 87 GLU A O 1
ATOM 693 N N . THR A 1 88 ? -3.647 -8.359 4.650 1.00 95.50 88 THR A N 1
ATOM 694 C CA . THR A 1 88 ? -3.989 -7.570 3.466 1.00 95.50 88 THR A CA 1
ATOM 695 C C . THR A 1 88 ? -4.272 -6.122 3.834 1.00 95.50 88 THR A C 1
ATOM 697 O O . THR A 1 88 ? -5.153 -5.842 4.651 1.00 95.50 88 THR A O 1
ATOM 700 N N . LEU A 1 89 ? -3.566 -5.192 3.195 1.00 95.38 89 LEU A N 1
ATOM 701 C CA . LEU A 1 89 ? -3.719 -3.769 3.464 1.00 95.38 89 LEU A CA 1
ATOM 702 C C . LEU A 1 89 ? -3.892 -2.979 2.169 1.00 95.38 89 LEU A C 1
ATOM 704 O O . LEU A 1 89 ? -3.048 -3.017 1.272 1.00 95.38 89 LEU A O 1
ATOM 708 N N . GLN A 1 90 ? -4.977 -2.211 2.097 1.00 95.19 90 GLN A N 1
ATOM 709 C CA . GLN A 1 90 ? -5.264 -1.302 0.999 1.00 95.19 90 GLN A CA 1
ATOM 710 C C . GLN A 1 90 ? -5.520 0.119 1.506 1.00 95.19 90 GLN A C 1
ATOM 712 O O . GLN A 1 90 ? -6.421 0.348 2.310 1.00 95.19 90 GLN A O 1
ATOM 717 N N . VAL A 1 91 ? -4.780 1.084 0.960 1.00 92.31 91 VAL A N 1
ATOM 718 C CA . VAL A 1 91 ? -5.064 2.515 1.116 1.00 92.31 91 VAL A CA 1
ATOM 719 C C . VAL A 1 91 ? -5.160 3.149 -0.262 1.00 92.31 91 VAL A C 1
ATOM 721 O O . VAL A 1 91 ? -4.231 3.028 -1.062 1.00 92.31 91 VAL A O 1
ATOM 724 N N . ALA A 1 92 ? -6.274 3.821 -0.533 1.00 90.50 92 ALA A N 1
ATOM 725 C CA . ALA A 1 92 ? -6.489 4.587 -1.748 1.00 90.50 92 ALA A CA 1
ATOM 726 C C . ALA A 1 92 ? -7.062 5.973 -1.428 1.00 90.50 92 ALA A C 1
ATOM 728 O O . ALA A 1 92 ? -8.115 6.081 -0.795 1.00 90.50 92 ALA A O 1
ATOM 729 N N . ALA A 1 93 ? -6.369 7.021 -1.870 1.00 87.06 93 ALA A N 1
ATOM 730 C CA . ALA A 1 93 ? -6.809 8.404 -1.805 1.00 87.06 93 ALA A CA 1
ATOM 731 C C . ALA A 1 93 ? -6.253 9.223 -2.971 1.00 87.06 93 ALA A C 1
ATOM 733 O O . ALA A 1 93 ? -5.052 9.231 -3.213 1.00 87.06 93 ALA A O 1
ATOM 734 N N . THR A 1 94 ? -7.127 9.961 -3.657 1.00 78.31 94 THR A N 1
ATOM 735 C CA . THR A 1 94 ? -6.732 10.804 -4.804 1.00 78.31 94 THR A CA 1
ATOM 736 C C . THR A 1 94 ? -6.318 12.219 -4.400 1.00 78.31 94 THR A C 1
ATOM 738 O O . THR A 1 94 ? -5.666 12.922 -5.160 1.00 78.31 94 THR A O 1
ATOM 741 N N . GLN A 1 95 ? -6.713 12.681 -3.209 1.00 77.31 95 GLN A N 1
ATOM 742 C CA . GLN A 1 95 ? -6.451 14.045 -2.751 1.00 77.31 95 GLN A CA 1
ATOM 743 C C . GLN A 1 95 ? -6.054 14.080 -1.279 1.00 77.31 95 GLN A C 1
ATOM 745 O O . GLN A 1 95 ? -6.762 13.544 -0.418 1.00 77.31 95 GLN A O 1
ATOM 750 N N . ASP A 1 96 ? -4.979 14.815 -1.005 1.00 73.88 96 ASP A N 1
ATOM 751 C CA . ASP A 1 96 ? -4.618 15.224 0.346 1.00 73.88 96 ASP A CA 1
ATOM 752 C C . ASP A 1 96 ? -5.592 16.303 0.844 1.00 73.88 96 ASP A C 1
ATOM 754 O O . ASP A 1 96 ? -5.989 17.228 0.125 1.00 73.88 96 ASP A O 1
ATOM 758 N N . GLY A 1 97 ? -6.020 16.170 2.095 1.00 70.81 97 GLY A N 1
ATOM 759 C CA . GLY A 1 97 ? -6.705 17.230 2.821 1.00 70.81 97 GLY A CA 1
ATOM 760 C C . GLY A 1 97 ? -5.744 18.302 3.327 1.00 70.81 97 GLY A C 1
ATOM 761 O O . GLY A 1 97 ? -4.524 18.154 3.280 1.00 70.81 97 GLY A O 1
ATOM 762 N N . ASP A 1 98 ? -6.314 19.382 3.860 1.00 70.12 98 ASP A N 1
ATOM 763 C CA . ASP A 1 98 ? -5.530 20.372 4.593 1.00 70.12 98 ASP A CA 1
ATOM 764 C C . ASP A 1 98 ? -4.989 19.710 5.868 1.00 70.12 98 ASP A C 1
ATOM 766 O O . ASP A 1 98 ? -5.774 19.256 6.706 1.00 70.12 98 ASP A O 1
ATOM 770 N N . PHE A 1 99 ? -3.664 19.648 6.008 1.00 68.75 99 PHE A N 1
ATOM 771 C CA . PHE A 1 99 ? -2.991 19.128 7.197 1.00 68.75 99 PHE A CA 1
ATOM 772 C C . PHE A 1 99 ? -2.274 20.248 7.948 1.00 68.75 99 PHE A C 1
ATOM 774 O O . PHE A 1 99 ? -1.815 21.234 7.367 1.00 68.75 99 PHE A O 1
ATOM 781 N N . THR A 1 100 ? -2.144 20.086 9.261 1.00 61.84 100 THR A N 1
ATOM 782 C CA . THR A 1 100 ? -1.290 20.954 10.071 1.00 61.84 100 THR A CA 1
ATOM 783 C C . THR A 1 100 ? 0.156 20.474 9.965 1.00 61.84 100 THR A C 1
ATOM 785 O O . THR A 1 100 ? 0.431 19.282 10.073 1.00 61.84 100 THR A O 1
ATO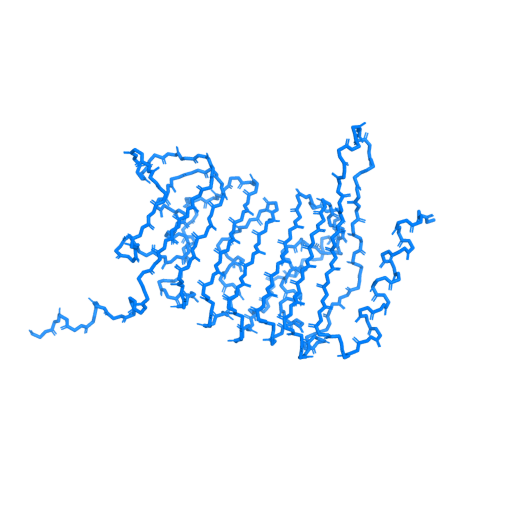M 788 N N . GLU A 1 101 ? 1.090 21.393 9.708 1.00 58.59 101 GLU A N 1
ATOM 789 C CA . GLU A 1 101 ? 2.530 21.141 9.528 1.00 58.59 101 GLU A CA 1
ATOM 790 C C . GLU A 1 101 ? 3.234 20.704 10.834 1.00 58.59 101 GLU A C 1
ATOM 792 O O . GLU A 1 101 ? 4.261 21.250 11.233 1.00 58.59 101 GLU A O 1
ATOM 797 N N . GLU A 1 102 ? 2.715 19.702 11.544 1.00 57.78 102 GLU A N 1
ATOM 798 C CA . GLU A 1 102 ? 3.498 19.059 12.594 1.00 57.78 102 GLU A CA 1
ATOM 799 C C . GLU A 1 102 ? 4.640 18.276 11.935 1.00 57.78 102 GLU A C 1
ATOM 801 O O . GLU A 1 102 ? 4.475 17.197 11.356 1.00 57.78 102 GLU A O 1
ATOM 806 N N . VAL A 1 103 ? 5.824 18.891 11.965 1.00 54.69 103 VAL A N 1
ATOM 807 C CA . VAL A 1 103 ? 7.074 18.346 11.437 1.00 54.69 103 VAL A CA 1
ATOM 808 C C . VAL A 1 103 ? 7.509 17.177 12.318 1.00 54.69 103 VAL A C 1
ATOM 810 O O . VAL A 1 103 ? 8.327 17.322 13.226 1.00 54.69 103 VAL A O 1
ATOM 813 N N . VAL A 1 104 ? 6.984 15.987 12.043 1.00 61.09 104 VAL A N 1
ATOM 814 C CA . VAL A 1 104 ? 7.591 14.753 12.542 1.00 61.09 104 VAL A CA 1
ATOM 815 C C . VAL A 1 104 ? 8.878 14.534 11.750 1.00 61.09 104 VAL A C 1
ATOM 817 O O . VAL A 1 104 ? 8.844 14.244 10.558 1.00 61.09 104 VAL A O 1
ATOM 820 N N . GLN A 1 105 ? 10.028 14.745 12.395 1.00 57.56 105 GLN A N 1
ATOM 821 C CA . GLN A 1 105 ? 11.334 14.679 11.726 1.00 57.56 105 GLN A CA 1
ATOM 822 C C . GLN A 1 105 ? 11.779 13.244 11.410 1.00 57.56 105 GLN A C 1
ATOM 824 O O . GLN A 1 105 ? 12.566 13.050 10.491 1.00 57.56 105 GLN A O 1
ATOM 829 N N . HIS A 1 106 ? 11.295 12.251 12.162 1.00 66.00 106 HIS A N 1
ATOM 830 C CA . HIS A 1 106 ? 11.658 10.845 11.990 1.00 66.00 106 HIS A CA 1
ATOM 831 C C . HIS A 1 106 ? 10.452 9.956 12.288 1.00 66.00 106 HIS A C 1
ATOM 833 O O . HIS A 1 106 ? 9.931 9.979 13.403 1.00 66.00 106 HIS A O 1
ATOM 839 N N . TYR A 1 107 ? 10.033 9.169 11.299 1.00 70.94 107 TYR A N 1
ATOM 840 C CA . TYR A 1 107 ? 9.027 8.129 11.486 1.00 70.94 107 TYR A CA 1
ATOM 841 C C . TYR A 1 107 ? 9.707 6.770 11.673 1.00 70.94 107 TYR A C 1
ATOM 843 O O . TYR A 1 107 ? 10.630 6.455 10.916 1.00 70.94 107 TYR A O 1
ATOM 851 N N . PRO A 1 108 ? 9.279 5.960 12.658 1.00 82.50 108 PRO A N 1
ATOM 852 C CA . PRO A 1 108 ? 9.766 4.597 12.780 1.00 82.50 108 PRO A CA 1
ATOM 853 C C . PRO A 1 108 ? 9.337 3.774 11.563 1.00 82.50 108 PRO A C 1
ATOM 855 O O . PRO A 1 108 ? 8.244 3.962 11.020 1.00 82.50 108 PRO A O 1
ATOM 858 N N . SER A 1 109 ? 10.195 2.843 11.153 1.00 89.50 109 SER A N 1
ATOM 859 C CA . SER A 1 109 ? 9.814 1.827 10.177 1.00 89.50 109 SER A CA 1
ATOM 860 C C . SER A 1 109 ? 8.680 0.966 10.734 1.00 89.50 109 SER A C 1
ATOM 862 O O . SER A 1 109 ? 8.716 0.584 11.903 1.00 89.50 109 SER A O 1
ATOM 864 N N . ALA A 1 110 ? 7.705 0.641 9.892 1.00 91.12 110 ALA A N 1
ATOM 865 C CA . ALA A 1 110 ? 6.655 -0.307 10.220 1.00 91.12 110 ALA A CA 1
ATOM 866 C C . ALA A 1 110 ? 7.135 -1.734 9.946 1.00 91.12 110 ALA A C 1
ATOM 868 O O . ALA A 1 110 ? 7.786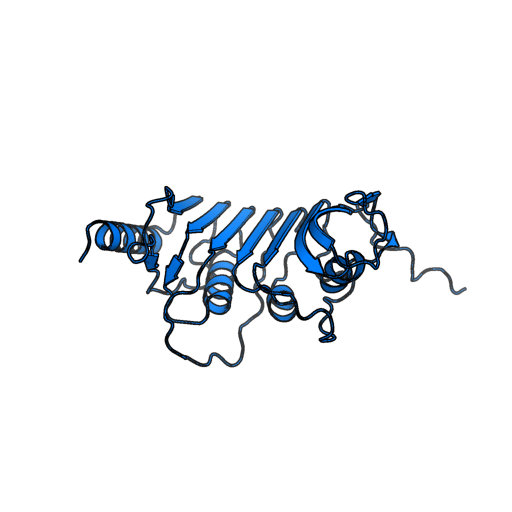 -1.991 8.930 1.00 91.12 110 ALA A O 1
ATOM 869 N N . TYR A 1 111 ? 6.793 -2.652 10.844 1.00 91.81 111 TYR A N 1
ATOM 870 C CA . TYR A 1 111 ? 7.046 -4.081 10.698 1.00 91.81 111 TYR A CA 1
ATOM 871 C C . TYR A 1 111 ? 5.704 -4.785 10.532 1.00 91.81 111 TYR A C 1
ATOM 873 O O . TYR A 1 111 ? 4.873 -4.753 11.433 1.00 91.81 111 TYR A O 1
ATOM 881 N N . LEU A 1 112 ? 5.497 -5.361 9.352 1.00 92.56 112 LEU A N 1
ATOM 882 C CA . LEU A 1 112 ? 4.261 -6.002 8.915 1.00 92.56 112 LEU A CA 1
ATOM 883 C C . LEU A 1 112 ? 4.600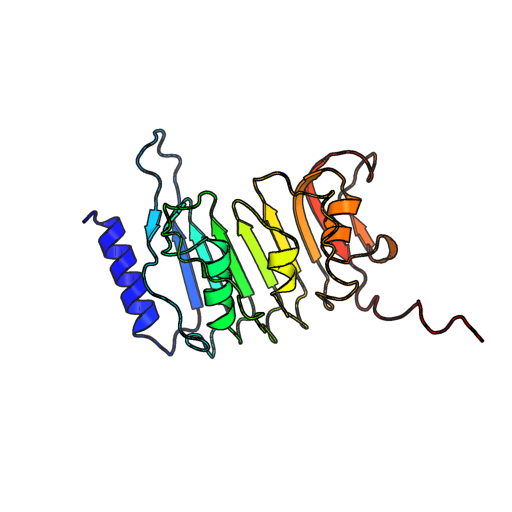 -7.452 8.549 1.00 92.56 112 LEU A C 1
ATOM 885 O O . LEU A 1 112 ? 4.757 -7.793 7.377 1.00 92.56 112 LEU A O 1
ATOM 889 N N . GLU A 1 113 ? 4.840 -8.280 9.567 1.00 90.94 113 GLU A N 1
ATOM 890 C CA . GLU A 1 113 ? 5.439 -9.614 9.400 1.00 90.94 113 GLU A CA 1
ATOM 891 C C . GLU A 1 113 ? 4.543 -10.581 8.620 1.00 90.94 113 GLU A C 1
ATOM 893 O O . GLU A 1 113 ? 5.052 -11.418 7.880 1.00 90.94 113 GLU A O 1
ATOM 898 N N . THR A 1 114 ? 3.226 -10.442 8.751 1.00 93.06 114 THR A N 1
ATOM 899 C CA . THR A 1 114 ? 2.213 -11.315 8.137 1.00 93.06 114 THR A CA 1
ATOM 900 C C . THR A 1 114 ? 1.651 -10.765 6.824 1.00 93.06 114 THR A C 1
ATOM 902 O O . THR A 1 114 ? 0.909 -11.465 6.130 1.00 93.06 114 THR A O 1
ATOM 905 N N . LEU A 1 115 ? 2.009 -9.532 6.452 1.00 94.31 115 LEU A N 1
ATOM 906 C CA . LEU A 1 115 ? 1.459 -8.855 5.282 1.00 94.31 115 LEU A CA 1
ATOM 907 C C . LEU A 1 115 ? 1.921 -9.533 3.995 1.00 94.31 115 LEU A C 1
ATOM 909 O O . LEU A 1 115 ? 3.105 -9.497 3.654 1.00 94.31 115 LEU A O 1
ATOM 913 N N . TRP A 1 116 ? 0.967 -10.062 3.230 1.00 94.06 116 TRP A N 1
ATOM 914 C CA . TRP A 1 116 ? 1.224 -10.719 1.950 1.00 94.06 116 TRP A CA 1
ATOM 915 C C . TRP A 1 116 ? 0.635 -9.963 0.746 1.00 94.06 116 TRP A C 1
ATOM 917 O O . TRP A 1 116 ? 1.125 -10.158 -0.374 1.00 94.06 116 TRP A O 1
ATOM 927 N N . ASP A 1 117 ? -0.347 -9.072 0.944 1.00 94.44 117 ASP A N 1
ATOM 928 C CA . ASP A 1 117 ? -0.909 -8.203 -0.104 1.00 94.44 117 ASP A CA 1
ATOM 929 C C . ASP A 1 117 ? -0.984 -6.726 0.336 1.00 94.44 117 ASP A C 1
ATOM 931 O O . ASP A 1 117 ? -1.707 -6.375 1.267 1.00 94.44 117 ASP A O 1
ATOM 935 N N . LEU A 1 118 ? -0.259 -5.852 -0.370 1.00 94.12 118 LEU A N 1
ATOM 936 C CA . LEU A 1 118 ? -0.248 -4.403 -0.165 1.00 94.12 118 LEU A CA 1
ATOM 937 C C . LEU A 1 118 ? -0.736 -3.663 -1.415 1.00 94.12 118 LEU A C 1
ATOM 939 O O . LEU A 1 118 ? -0.187 -3.829 -2.509 1.00 94.12 118 LEU A O 1
ATOM 943 N N . SER A 1 119 ? -1.708 -2.770 -1.248 1.00 94.06 119 SER A N 1
ATOM 944 C CA . SER A 1 119 ? -2.168 -1.864 -2.300 1.00 94.06 119 SER A CA 1
ATOM 945 C C . SER A 1 119 ? -2.147 -0.416 -1.828 1.00 94.06 119 SER A C 1
ATOM 947 O O . SER A 1 119 ? -2.826 -0.057 -0.871 1.00 94.06 119 SER A O 1
ATOM 949 N N . LEU A 1 120 ? -1.397 0.424 -2.534 1.00 91.94 120 LEU A N 1
ATOM 950 C CA . LEU A 1 120 ? -1.243 1.844 -2.248 1.00 91.94 120 LEU A CA 1
ATOM 951 C C . LEU A 1 120 ? -1.575 2.644 -3.500 1.00 91.94 120 LEU A C 1
ATOM 953 O O . LEU A 1 120 ? -0.905 2.500 -4.520 1.00 91.94 120 LEU A O 1
ATOM 957 N N . ASP A 1 121 ? -2.611 3.462 -3.413 1.00 90.81 121 ASP A N 1
ATOM 958 C CA . ASP A 1 121 ? -3.051 4.386 -4.456 1.00 90.81 121 ASP A CA 1
ATOM 959 C C . ASP A 1 121 ? -3.120 5.783 -3.843 1.00 90.81 121 ASP A C 1
ATOM 961 O O . ASP A 1 121 ? -4.125 6.156 -3.249 1.00 90.81 121 ASP A O 1
ATOM 965 N N . LEU A 1 122 ? -1.989 6.483 -3.829 1.00 86.12 122 LEU A N 1
ATOM 966 C CA . LEU A 1 122 ? -1.816 7.726 -3.072 1.00 86.12 122 LEU A CA 1
ATOM 967 C C . LEU A 1 122 ? -1.387 8.852 -4.021 1.00 86.12 122 LEU A C 1
ATOM 969 O O . LEU A 1 122 ? -0.792 8.554 -5.060 1.00 86.12 122 LEU A O 1
ATOM 973 N N . PRO A 1 123 ? -1.583 10.138 -3.667 1.00 82.88 123 PRO A N 1
ATOM 974 C CA . PRO A 1 123 ? -1.211 11.241 -4.557 1.00 82.88 123 PRO A CA 1
ATOM 975 C C . PRO A 1 123 ? 0.282 11.211 -4.916 1.00 82.88 123 PRO A C 1
ATOM 977 O O . PRO A 1 123 ? 0.653 11.361 -6.080 1.00 82.88 123 PRO A O 1
ATOM 980 N N . PHE A 1 124 ? 1.127 10.895 -3.926 1.00 81.56 124 PHE A N 1
ATOM 981 C CA . PHE A 1 124 ? 2.571 10.754 -4.084 1.00 81.56 124 PHE A CA 1
ATOM 982 C C . PHE A 1 124 ? 3.120 9.553 -3.299 1.00 81.56 124 PHE A C 1
ATOM 984 O O . PHE A 1 124 ? 2.889 9.430 -2.093 1.00 81.56 124 PHE A O 1
ATOM 991 N N . ILE A 1 125 ? 3.910 8.693 -3.958 1.00 81.06 125 ILE A N 1
ATOM 992 C CA . ILE A 1 125 ? 4.576 7.538 -3.326 1.00 81.06 125 ILE A CA 1
ATOM 993 C C . ILE A 1 125 ? 6.079 7.548 -3.615 1.00 81.06 125 ILE A C 1
ATOM 995 O O . ILE A 1 125 ? 6.537 7.031 -4.626 1.00 81.06 125 ILE A O 1
ATOM 999 N N . GLY A 1 126 ? 6.878 8.077 -2.691 1.00 78.31 126 GLY A N 1
ATOM 1000 C CA . GLY A 1 126 ? 8.338 8.058 -2.806 1.00 78.31 126 GLY A CA 1
ATOM 1001 C C . GLY A 1 126 ? 8.978 6.737 -2.362 1.00 78.31 126 GLY A C 1
ATOM 1002 O O . GLY A 1 126 ? 8.459 6.029 -1.497 1.00 78.31 126 GLY A O 1
ATOM 1003 N N . ALA A 1 127 ? 10.173 6.444 -2.879 1.00 78.69 127 ALA A N 1
ATOM 1004 C CA . ALA A 1 127 ? 10.965 5.302 -2.424 1.00 78.69 127 ALA A CA 1
ATOM 1005 C C . ALA A 1 127 ? 11.350 5.395 -0.939 1.00 78.69 127 ALA A C 1
ATOM 1007 O O . ALA A 1 127 ? 11.365 4.373 -0.262 1.00 78.69 127 ALA A O 1
ATOM 1008 N N . ASP A 1 128 ? 11.596 6.600 -0.410 1.00 82.00 128 ASP A N 1
ATOM 1009 C CA . ASP A 1 128 ? 11.884 6.809 1.018 1.00 82.00 128 ASP A CA 1
ATOM 1010 C C . ASP A 1 128 ? 10.740 6.329 1.913 1.00 82.00 128 ASP A C 1
ATOM 1012 O O . ASP A 1 128 ? 10.984 5.704 2.939 1.00 82.00 128 ASP A O 1
ATOM 1016 N N . PHE A 1 129 ? 9.493 6.556 1.498 1.00 84.62 129 PHE A N 1
ATOM 1017 C CA . PHE A 1 129 ? 8.324 6.047 2.210 1.00 84.62 129 PHE A CA 1
ATOM 1018 C C . PHE A 1 129 ? 8.270 4.515 2.157 1.00 84.62 129 PHE A C 1
ATOM 1020 O 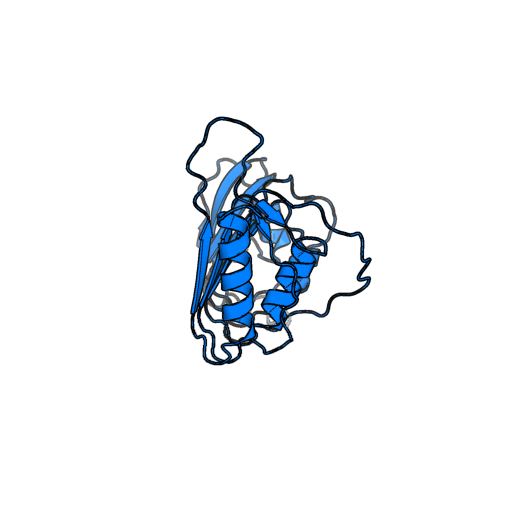O . PHE A 1 129 ? 8.107 3.868 3.188 1.00 84.62 129 PHE A O 1
ATOM 1027 N N . LEU A 1 130 ? 8.511 3.915 0.988 1.00 86.62 130 LEU A N 1
ATOM 1028 C CA . LEU A 1 130 ? 8.532 2.455 0.848 1.00 86.62 130 LEU A CA 1
ATOM 1029 C C . LEU A 1 130 ? 9.682 1.791 1.631 1.00 86.62 130 LEU A C 1
ATOM 1031 O O . LEU A 1 130 ? 9.514 0.670 2.108 1.00 86.62 130 LEU A O 1
ATOM 1035 N N . ARG A 1 131 ? 10.821 2.478 1.831 1.00 86.19 131 ARG A N 1
ATOM 1036 C CA . ARG A 1 131 ? 11.934 2.000 2.683 1.00 86.19 131 ARG A CA 1
ATOM 1037 C C . ARG A 1 131 ? 11.528 1.835 4.143 1.00 86.19 131 ARG A C 1
ATOM 1039 O O . ARG A 1 131 ? 12.151 1.057 4.858 1.00 86.19 131 ARG A O 1
ATOM 1046 N N . LEU A 1 132 ? 10.510 2.563 4.598 1.00 88.44 132 LEU A N 1
ATOM 1047 C CA . LEU A 1 132 ? 10.024 2.466 5.972 1.00 88.44 132 LEU A CA 1
ATOM 1048 C C . LEU A 1 132 ? 9.135 1.238 6.197 1.00 88.44 132 LEU A C 1
ATOM 1050 O O . LEU A 1 132 ? 8.770 0.976 7.337 1.00 88.44 132 LEU A O 1
ATOM 1054 N N . ILE A 1 133 ? 8.791 0.485 5.152 1.00 90.69 133 ILE A N 1
ATOM 1055 C CA . ILE A 1 133 ? 7.921 -0.687 5.242 1.00 90.69 133 ILE A CA 1
ATOM 1056 C C . ILE A 1 133 ? 8.786 -1.946 5.254 1.00 90.69 133 ILE A C 1
ATOM 1058 O O . ILE A 1 133 ? 9.421 -2.264 4.250 1.00 90.69 133 ILE A O 1
ATOM 1062 N N . ASN A 1 134 ? 8.781 -2.685 6.361 1.00 90.75 134 ASN A N 1
ATOM 1063 C CA . ASN A 1 134 ? 9.385 -4.011 6.457 1.00 90.75 134 ASN A CA 1
ATOM 1064 C C . ASN A 1 134 ? 8.278 -5.065 6.403 1.00 90.75 134 ASN A C 1
ATOM 1066 O O . ASN A 1 134 ? 7.550 -5.248 7.376 1.00 90.75 134 ASN A O 1
ATOM 1070 N N . ALA A 1 135 ? 8.160 -5.753 5.269 1.00 91.31 135 ALA A N 1
ATOM 1071 C CA . ALA A 1 135 ? 7.144 -6.779 5.047 1.00 91.31 135 ALA A CA 1
ATOM 1072 C C . ALA A 1 135 ? 7.797 -8.034 4.432 1.00 91.31 135 ALA A C 1
ATOM 1074 O O . ALA A 1 135 ? 7.881 -8.154 3.204 1.00 91.31 135 ALA A O 1
ATOM 1075 N N . PRO A 1 136 ? 8.353 -8.937 5.264 1.00 88.75 136 PRO A N 1
ATOM 1076 C CA . PRO A 1 136 ? 9.137 -10.080 4.796 1.00 88.75 136 PRO A CA 1
ATOM 1077 C C . PRO A 1 136 ? 8.312 -11.091 3.992 1.00 88.75 136 PRO A C 1
ATOM 1079 O O . PRO A 1 136 ? 8.847 -11.681 3.055 1.00 88.75 136 PRO A O 1
ATOM 1082 N N . GLU A 1 137 ? 7.026 -11.242 4.307 1.00 89.88 137 GLU A N 1
ATOM 1083 C CA . GLU A 1 137 ? 6.107 -12.174 3.641 1.00 89.88 137 GLU A CA 1
ATOM 1084 C C . GLU A 1 137 ? 5.340 -11.536 2.468 1.00 89.88 137 GLU A C 1
ATOM 1086 O O . GLU A 1 137 ? 4.466 -12.167 1.873 1.00 89.88 137 GLU A O 1
ATOM 1091 N N . LEU A 1 138 ? 5.686 -10.302 2.071 1.00 90.19 138 LEU A N 1
ATOM 1092 C CA . LEU A 1 138 ? 4.957 -9.561 1.041 1.00 90.19 138 LEU A CA 1
ATOM 1093 C C . LEU A 1 138 ? 5.064 -10.201 -0.346 1.00 90.19 138 LEU A C 1
ATOM 1095 O O . LEU A 1 138 ? 6.102 -10.120 -1.010 1.00 90.19 138 LEU A O 1
ATOM 1099 N N . GLN A 1 139 ? 3.944 -10.743 -0.828 1.00 89.25 139 GLN A N 1
ATOM 1100 C CA . GLN A 1 139 ? 3.852 -11.415 -2.123 1.00 89.25 139 GLN A CA 1
ATOM 1101 C C . GLN A 1 139 ? 3.320 -10.542 -3.241 1.00 89.25 139 GLN A C 1
ATOM 1103 O O . GLN A 1 139 ? 3.725 -10.709 -4.396 1.00 89.25 139 GLN A O 1
ATOM 1108 N N . LYS A 1 140 ? 2.399 -9.638 -2.931 1.00 90.94 140 LYS A N 1
ATOM 1109 C CA . LYS A 1 140 ? 1.748 -8.782 -3.915 1.00 90.94 140 LYS A CA 1
ATOM 1110 C C . LYS A 1 140 ? 1.889 -7.347 -3.462 1.00 90.94 140 LYS A C 1
ATOM 1112 O O . LYS A 1 140 ? 1.502 -7.008 -2.353 1.00 90.94 140 LYS A O 1
ATOM 1117 N N . ILE A 1 141 ? 2.426 -6.506 -4.336 1.00 90.19 141 ILE A N 1
ATOM 1118 C CA . ILE A 1 141 ? 2.446 -5.069 -4.103 1.00 90.19 141 ILE A CA 1
ATOM 1119 C C . ILE A 1 141 ? 1.904 -4.343 -5.328 1.00 90.19 141 ILE A C 1
ATOM 1121 O O . ILE A 1 141 ? 2.316 -4.591 -6.466 1.00 90.19 141 ILE A O 1
ATOM 1125 N N . ARG A 1 142 ? 0.933 -3.466 -5.090 1.00 91.25 142 ARG A N 1
ATOM 1126 C CA . ARG A 1 142 ? 0.331 -2.597 -6.097 1.00 91.25 142 ARG A CA 1
ATOM 1127 C C . ARG A 1 142 ? 0.551 -1.165 -5.653 1.00 91.25 142 ARG A C 1
ATOM 1129 O O . ARG A 1 142 ? 0.147 -0.792 -4.560 1.00 91.25 142 ARG A O 1
ATOM 1136 N N . VAL A 1 143 ? 1.220 -0.392 -6.492 1.00 88.06 143 VAL A N 1
ATOM 1137 C CA . VAL A 1 143 ? 1.549 1.003 -6.226 1.00 88.06 143 VAL A CA 1
ATOM 1138 C C . VAL A 1 143 ? 0.997 1.845 -7.362 1.00 88.06 143 VAL A C 1
ATOM 1140 O O . VAL A 1 143 ? 1.251 1.567 -8.535 1.00 88.06 143 VAL A O 1
ATOM 1143 N N . ARG A 1 144 ? 0.239 2.873 -7.018 1.00 87.12 144 ARG A N 1
ATOM 1144 C CA . ARG A 1 144 ? -0.258 3.889 -7.931 1.00 87.12 144 ARG A CA 1
ATOM 1145 C C . ARG A 1 144 ? 0.022 5.249 -7.310 1.00 87.12 144 ARG A C 1
ATOM 1147 O O . ARG A 1 144 ? -0.341 5.498 -6.169 1.00 87.12 144 ARG A O 1
ATOM 1154 N N . SER A 1 145 ? 0.739 6.068 -8.067 1.00 82.12 145 SER A N 1
ATOM 1155 C CA . SER A 1 145 ? 1.051 7.455 -7.736 1.00 82.12 145 SER A CA 1
ATOM 1156 C C . SER A 1 145 ? 0.486 8.317 -8.855 1.00 82.12 145 SER A C 1
ATOM 1158 O O . SER A 1 145 ? 0.678 7.975 -10.027 1.00 82.12 145 SER A O 1
ATOM 1160 N N . GLU A 1 146 ? -0.232 9.385 -8.514 1.00 77.38 146 GLU A N 1
ATOM 1161 C CA . GLU A 1 146 ? -0.718 10.348 -9.511 1.00 77.38 146 GLU A CA 1
ATOM 1162 C C . GLU A 1 146 ? 0.404 11.289 -9.953 1.00 77.38 146 GLU A C 1
ATOM 1164 O O . GLU A 1 146 ? 0.553 11.561 -11.146 1.00 77.38 146 GLU A O 1
ATOM 1169 N N . ASP A 1 147 ? 1.238 11.719 -9.004 1.00 73.88 147 ASP A N 1
ATOM 1170 C CA . ASP A 1 147 ? 2.382 12.572 -9.288 1.00 73.88 147 ASP A CA 1
ATOM 1171 C C . ASP A 1 147 ? 3.529 11.808 -9.959 1.00 73.88 147 ASP A C 1
ATOM 1173 O O . ASP A 1 147 ? 3.783 10.625 -9.689 1.00 73.88 147 ASP A O 1
ATOM 1177 N N . LEU A 1 148 ? 4.261 12.532 -10.816 1.00 66.00 148 LEU A N 1
ATOM 1178 C CA . LEU A 1 148 ? 5.507 12.073 -11.424 1.00 66.00 148 LEU A CA 1
ATOM 1179 C C . LEU A 1 148 ? 6.493 11.687 -10.326 1.00 66.00 148 LEU A C 1
ATOM 1181 O O . LEU A 1 148 ? 6.894 12.494 -9.487 1.00 66.00 148 LEU A O 1
ATOM 1185 N N . LEU A 1 149 ? 6.901 10.429 -10.367 1.00 65.62 149 LEU A N 1
ATOM 1186 C CA . LEU A 1 149 ? 7.899 9.914 -9.454 1.00 65.62 149 LEU A CA 1
ATOM 1187 C C . LEU A 1 149 ? 9.247 10.508 -9.831 1.00 65.62 149 LEU A C 1
ATOM 1189 O O . LEU A 1 149 ? 9.626 10.540 -11.002 1.00 65.62 149 LEU A O 1
ATOM 1193 N N . ASP A 1 150 ? 9.964 10.996 -8.827 1.00 66.56 150 ASP A N 1
ATOM 1194 C CA . ASP A 1 150 ? 11.296 11.558 -9.010 1.00 66.56 150 ASP A CA 1
ATOM 1195 C C . ASP A 1 150 ? 12.307 10.413 -9.196 1.00 66.56 150 ASP A C 1
ATOM 1197 O O . ASP A 1 150 ? 13.018 10.023 -8.270 1.00 66.56 150 ASP A O 1
ATOM 1201 N N . TRP A 1 151 ? 12.297 9.819 -10.395 1.00 61.62 151 TRP A N 1
ATOM 1202 C CA . TRP A 1 151 ? 13.115 8.662 -10.775 1.00 61.62 151 TRP A CA 1
ATOM 1203 C C . TRP A 1 151 ? 14.620 8.939 -10.731 1.00 61.62 151 TRP A C 1
ATOM 1205 O O . TRP A 1 151 ? 15.408 7.999 -10.632 1.00 61.62 151 TRP A O 1
ATOM 1215 N N . ASP A 1 152 ? 15.006 10.212 -10.832 1.00 57.12 152 ASP A N 1
ATOM 1216 C CA . ASP A 1 152 ? 16.398 10.656 -10.906 1.00 57.12 152 ASP A CA 1
ATOM 1217 C C . ASP A 1 152 ? 17.002 10.911 -9.518 1.00 57.12 152 ASP A C 1
ATOM 1219 O O . ASP A 1 152 ? 18.228 10.936 -9.357 1.00 57.12 152 ASP A O 1
ATOM 1223 N N . ARG A 1 153 ? 16.172 11.055 -8.475 1.00 59.44 153 ARG A N 1
ATOM 1224 C CA . ARG A 1 153 ? 16.662 11.006 -7.097 1.00 59.44 153 ARG A CA 1
ATOM 1225 C C . ARG A 1 153 ? 17.033 9.566 -6.768 1.00 59.44 153 ARG A C 1
ATOM 1227 O O . ARG A 1 153 ? 16.183 8.689 -6.725 1.00 59.44 153 ARG A O 1
ATOM 1234 N N . ALA A 1 154 ? 18.319 9.357 -6.489 1.00 51.94 154 ALA A N 1
ATOM 1235 C CA . ALA A 1 154 ? 19.024 8.087 -6.257 1.00 51.94 154 ALA A CA 1
ATOM 1236 C C . ALA A 1 154 ? 18.528 7.208 -5.080 1.00 51.94 154 ALA A C 1
ATOM 1238 O O . ALA A 1 154 ? 19.284 6.423 -4.501 1.00 51.94 154 ALA A O 1
ATOM 1239 N N . VAL A 1 155 ? 17.269 7.330 -4.677 1.00 64.25 155 VAL A N 1
ATOM 1240 C CA . VAL A 1 155 ? 16.656 6.542 -3.619 1.00 64.25 155 VAL A CA 1
ATOM 1241 C C . VAL A 1 155 ? 16.058 5.285 -4.248 1.00 64.25 155 VAL A C 1
ATOM 1243 O O . VAL A 1 155 ? 14.865 5.190 -4.500 1.00 64.25 155 VAL A O 1
ATOM 1246 N N . HIS A 1 156 ? 16.897 4.288 -4.507 1.00 74.19 156 HIS A N 1
ATOM 1247 C CA . HIS A 1 156 ? 16.426 2.941 -4.839 1.00 74.19 156 HIS A CA 1
ATOM 1248 C C . HIS A 1 156 ? 16.231 2.136 -3.556 1.00 74.19 156 HIS A C 1
ATOM 1250 O O . HIS A 1 156 ? 17.069 2.206 -2.653 1.00 74.19 156 HIS A O 1
ATOM 1256 N N . LEU A 1 157 ? 15.156 1.359 -3.434 1.00 78.75 157 LEU A N 1
ATOM 1257 C CA . LEU A 1 157 ? 15.093 0.354 -2.374 1.00 78.75 157 LEU A CA 1
ATOM 1258 C C . LEU A 1 157 ? 16.297 -0.593 -2.515 1.00 78.75 157 LEU A C 1
ATOM 1260 O O . LEU A 1 157 ? 16.667 -0.928 -3.646 1.00 78.75 157 LEU A O 1
ATOM 1264 N N . PRO A 1 158 ? 16.912 -1.030 -1.400 1.00 77.56 158 PRO A N 1
ATOM 1265 C CA . PRO A 1 158 ? 17.889 -2.106 -1.443 1.00 77.56 158 PRO A CA 1
ATOM 1266 C C . PRO A 1 158 ? 17.364 -3.290 -2.261 1.00 77.56 158 PRO A C 1
ATOM 1268 O O . PRO A 1 158 ? 16.175 -3.630 -2.186 1.00 77.56 158 PRO A O 1
ATOM 1271 N N . VAL A 1 159 ? 18.255 -3.912 -3.037 1.00 69.69 159 VAL A N 1
ATOM 1272 C CA . VAL A 1 159 ? 17.989 -5.222 -3.641 1.00 69.69 159 VAL A CA 1
ATOM 1273 C C . VAL A 1 159 ? 17.611 -6.132 -2.470 1.00 69.69 159 VAL A C 1
ATOM 1275 O O . VAL A 1 159 ? 18.370 -6.217 -1.515 1.00 69.69 159 VAL A O 1
ATOM 1278 N N . ASP A 1 160 ? 16.399 -6.686 -2.483 1.00 68.50 160 ASP A N 1
ATOM 1279 C CA . ASP A 1 160 ? 15.795 -7.504 -1.409 1.00 68.50 160 ASP A CA 1
ATOM 1280 C C . ASP A 1 160 ? 15.029 -6.797 -0.275 1.00 68.50 160 ASP A C 1
ATOM 1282 O O . ASP A 1 160 ? 14.547 -7.482 0.626 1.00 68.50 160 ASP A O 1
ATOM 1286 N N . HIS A 1 161 ? 14.789 -5.479 -0.338 1.00 76.81 161 HIS A N 1
ATOM 1287 C CA . HIS A 1 161 ? 13.989 -4.773 0.691 1.00 76.81 161 HIS A CA 1
ATOM 1288 C C . HIS A 1 161 ? 12.597 -5.394 0.925 1.00 76.81 161 HIS A C 1
ATOM 1290 O O . HIS A 1 161 ? 12.139 -5.519 2.054 1.00 76.81 161 HIS A O 1
ATOM 1296 N N . LEU A 1 162 ? 11.935 -5.829 -0.151 1.00 74.25 162 LEU A N 1
ATOM 1297 C CA . LEU A 1 162 ? 10.695 -6.615 -0.098 1.00 74.25 162 LEU A CA 1
ATOM 1298 C C . LEU A 1 162 ? 10.998 -7.998 -0.691 1.00 74.25 162 LEU A C 1
ATOM 1300 O O . LEU A 1 162 ? 11.130 -8.112 -1.908 1.00 74.25 162 LEU A O 1
ATOM 1304 N N . PRO A 1 163 ? 11.215 -9.045 0.103 1.00 65.06 163 PRO A N 1
ATOM 1305 C CA . PRO A 1 163 ? 11.861 -10.241 -0.428 1.00 65.06 163 PRO A CA 1
ATOM 1306 C C . PRO A 1 163 ? 10.921 -11.315 -1.009 1.00 65.06 163 PRO A C 1
ATOM 1308 O O . PRO A 1 163 ? 11.391 -12.175 -1.753 1.00 65.06 163 PRO A O 1
ATOM 1311 N N . ALA A 1 164 ? 9.618 -11.295 -0.713 1.00 58.47 164 ALA A N 1
ATOM 1312 C CA . ALA A 1 164 ? 8.692 -12.383 -1.062 1.00 58.47 164 ALA A CA 1
ATOM 1313 C C . ALA A 1 164 ? 7.857 -12.150 -2.338 1.00 58.47 164 ALA A C 1
ATOM 1315 O O . ALA A 1 164 ? 6.781 -12.712 -2.490 1.00 58.47 164 ALA A O 1
ATOM 1316 N N . ARG A 1 165 ? 8.330 -11.355 -3.302 1.00 68.88 165 ARG A N 1
ATOM 1317 C CA . ARG A 1 165 ? 7.474 -10.829 -4.381 1.00 68.88 165 ARG A CA 1
ATOM 1318 C C . ARG A 1 165 ? 7.100 -11.870 -5.442 1.00 68.88 165 ARG A C 1
ATOM 1320 O O . ARG A 1 165 ? 7.964 -12.441 -6.103 1.00 68.88 165 ARG A O 1
ATOM 1327 N N . SER A 1 166 ? 5.804 -12.013 -5.696 1.00 71.38 166 SER A N 1
ATOM 1328 C CA . SER A 1 166 ? 5.242 -12.771 -6.824 1.00 71.38 166 SER A CA 1
ATOM 1329 C C . SER A 1 166 ? 4.609 -11.856 -7.879 1.00 71.38 166 SER A C 1
ATOM 1331 O O . SER A 1 166 ? 4.740 -12.115 -9.078 1.00 71.38 166 SER A O 1
ATOM 1333 N N . LEU A 1 167 ? 3.982 -10.756 -7.448 1.00 83.12 167 LEU A N 1
ATOM 1334 C CA . LEU A 1 167 ? 3.282 -9.803 -8.305 1.00 83.12 167 LEU A CA 1
ATOM 1335 C C . LEU A 1 167 ? 3.654 -8.369 -7.939 1.00 83.12 167 LEU A C 1
ATOM 1337 O O . LEU A 1 167 ? 3.554 -7.959 -6.782 1.00 83.12 167 LEU A O 1
ATOM 1341 N N . LEU A 1 168 ? 3.988 -7.590 -8.960 1.00 83.81 168 LEU A N 1
ATOM 1342 C CA . LEU A 1 168 ? 4.258 -6.172 -8.839 1.00 83.81 168 LEU A CA 1
ATOM 1343 C C . LEU A 1 168 ? 3.425 -5.405 -9.861 1.00 83.81 168 LEU A C 1
ATOM 1345 O O . LEU A 1 168 ? 3.601 -5.587 -11.064 1.00 83.81 168 LEU A O 1
ATOM 1349 N N . LYS A 1 169 ? 2.515 -4.554 -9.386 1.00 85.31 169 LYS A N 1
ATOM 1350 C CA . LYS A 1 169 ? 1.762 -3.626 -10.234 1.00 85.31 169 LYS A CA 1
ATOM 1351 C C . LYS A 1 169 ? 2.195 -2.204 -9.925 1.00 85.31 169 LYS A C 1
ATOM 1353 O O . LYS A 1 169 ? 2.197 -1.809 -8.764 1.00 85.31 169 LYS A O 1
ATOM 1358 N N . PHE A 1 170 ? 2.525 -1.443 -10.957 1.00 81.88 170 PHE A N 1
ATOM 1359 C CA . PHE A 1 170 ? 2.952 -0.062 -10.817 1.00 81.88 170 PHE A CA 1
ATOM 1360 C C . PHE A 1 170 ? 2.241 0.831 -11.83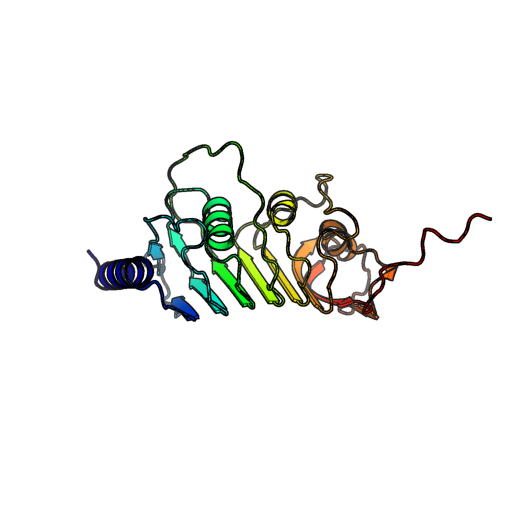5 1.00 81.88 170 PHE A C 1
ATOM 1362 O O . PHE A 1 170 ? 2.336 0.584 -13.036 1.00 81.88 170 PHE A O 1
ATOM 1369 N N . HIS A 1 171 ? 1.561 1.877 -11.372 1.00 83.94 171 HIS A N 1
ATOM 1370 C CA . HIS A 1 171 ? 0.972 2.915 -12.218 1.00 83.94 171 HIS A CA 1
ATOM 1371 C C . HIS A 1 171 ? 1.719 4.240 -12.047 1.00 83.94 171 HIS A C 1
ATOM 1373 O O . HIS A 1 171 ? 2.052 4.621 -10.927 1.00 83.94 171 HIS A O 1
ATOM 1379 N N . GLY A 1 172 ? 1.969 4.929 -13.160 1.00 77.44 172 GLY A N 1
ATOM 1380 C CA . GLY A 1 172 ? 2.604 6.248 -13.191 1.00 77.44 172 GLY A CA 1
ATOM 1381 C C . GLY A 1 172 ? 3.193 6.580 -14.564 1.00 77.44 172 GLY A C 1
ATOM 1382 O O . GLY A 1 172 ? 3.075 5.792 -15.513 1.00 77.44 172 GLY A O 1
ATOM 1383 N N . GLU A 1 173 ? 3.872 7.720 -14.658 1.00 80.38 173 GLU A N 1
ATOM 1384 C CA . GLU A 1 173 ? 4.643 8.146 -15.832 1.00 80.38 173 GLU A CA 1
ATOM 1385 C C . GLU A 1 173 ? 6.153 7.939 -15.612 1.00 80.38 173 GLU A C 1
ATOM 1387 O O . GLU A 1 173 ? 6.663 8.175 -14.519 1.00 80.38 173 GLU A O 1
ATOM 1392 N N . GLY A 1 174 ? 6.878 7.482 -16.642 1.00 79.81 174 GLY A N 1
ATOM 1393 C CA . GLY A 1 174 ? 8.342 7.321 -16.621 1.00 79.81 174 GLY A CA 1
ATOM 1394 C C . GLY A 1 174 ? 8.860 6.005 -17.216 1.00 79.81 174 GLY A C 1
ATOM 1395 O O . GLY A 1 174 ? 8.047 5.187 -17.668 1.00 79.81 174 GLY A O 1
ATOM 1396 N N . PRO A 1 175 ? 10.185 5.768 -17.210 1.00 83.31 175 PRO A N 1
ATOM 1397 C CA . PRO A 1 175 ? 10.792 4.573 -17.792 1.00 83.31 175 PRO A CA 1
ATOM 1398 C C . PRO A 1 175 ? 10.398 3.307 -17.034 1.00 83.31 175 PRO A C 1
ATOM 1400 O O . PRO A 1 175 ? 10.414 3.284 -15.803 1.00 83.31 175 PRO A O 1
ATOM 1403 N N . ILE A 1 176 ? 10.072 2.236 -17.756 1.00 82.94 176 ILE A N 1
ATOM 1404 C CA . ILE A 1 176 ? 9.530 0.992 -17.185 1.00 82.94 176 ILE A CA 1
ATOM 1405 C C . ILE A 1 176 ? 10.524 0.350 -16.213 1.00 82.94 176 ILE A C 1
ATOM 1407 O O . ILE A 1 176 ? 10.158 0.015 -15.085 1.00 82.94 176 ILE A O 1
ATOM 1411 N N . LEU A 1 177 ? 11.791 0.219 -16.621 1.00 79.31 177 LEU A N 1
ATOM 1412 C CA . LEU A 1 177 ? 12.833 -0.387 -15.784 1.00 79.31 177 LEU A CA 1
ATOM 1413 C C . LEU A 1 177 ? 13.088 0.394 -14.499 1.00 79.31 177 LEU A C 1
ATOM 1415 O O . LEU A 1 177 ? 13.221 -0.213 -13.435 1.00 79.31 177 LEU A O 1
ATOM 1419 N N . HIS A 1 178 ? 13.108 1.725 -14.589 1.00 80.31 178 HIS A N 1
ATOM 1420 C CA . HIS A 1 178 ? 13.405 2.585 -13.447 1.00 80.31 178 HIS A CA 1
ATOM 1421 C C . HIS A 1 178 ? 12.367 2.409 -12.335 1.00 80.31 178 HIS A C 1
ATOM 1423 O O . HIS A 1 178 ? 12.727 2.419 -11.159 1.00 80.31 178 HIS A O 1
ATOM 1429 N N . ARG A 1 179 ? 11.099 2.134 -12.674 1.00 79.81 179 ARG A N 1
ATOM 1430 C CA . ARG A 1 179 ? 10.044 1.935 -11.661 1.00 79.81 179 ARG A CA 1
ATOM 1431 C C . ARG A 1 179 ? 10.251 0.704 -10.814 1.00 79.81 179 ARG A C 1
ATOM 1433 O O . ARG A 1 179 ? 10.042 0.717 -9.605 1.00 79.81 179 ARG A O 1
ATOM 1440 N N . PHE A 1 180 ? 10.668 -0.378 -11.447 1.00 79.00 180 PHE A N 1
ATOM 1441 C CA . PHE A 1 180 ? 10.907 -1.617 -10.732 1.00 79.00 180 PHE A CA 1
ATOM 1442 C C . PHE A 1 180 ? 12.256 -1.610 -10.010 1.00 79.00 180 PHE A C 1
ATOM 1444 O O . PHE A 1 180 ? 12.360 -2.148 -8.908 1.00 79.00 180 PHE A O 1
ATOM 1451 N N . GLN A 1 181 ? 13.260 -0.933 -10.574 1.00 78.19 181 GLN A N 1
ATOM 1452 C CA . GLN A 1 181 ? 14.538 -0.677 -9.908 1.00 78.19 181 GLN A CA 1
ATOM 1453 C C . GLN A 1 181 ? 14.378 0.224 -8.683 1.00 78.19 181 GLN A C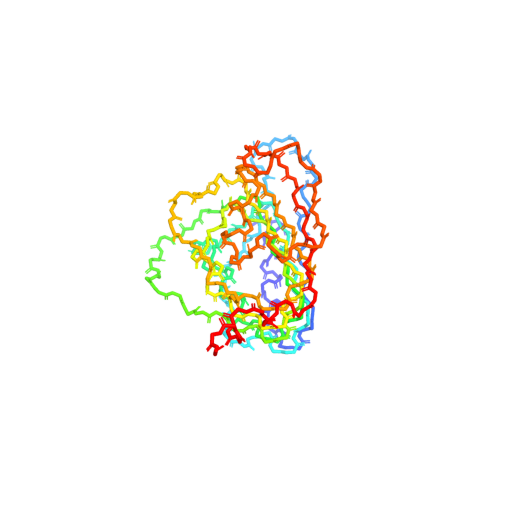 1
ATOM 1455 O O . GLN A 1 181 ? 15.044 -0.006 -7.679 1.00 78.19 181 GLN A O 1
ATOM 1460 N N . MET A 1 182 ? 13.471 1.208 -8.715 1.00 78.19 182 MET A N 1
ATOM 1461 C CA . MET A 1 182 ? 13.087 1.981 -7.529 1.00 78.19 182 MET A CA 1
ATOM 1462 C C . MET A 1 182 ? 12.651 1.048 -6.402 1.00 78.19 182 MET A C 1
ATOM 1464 O O . MET A 1 182 ? 12.981 1.292 -5.251 1.00 78.19 182 MET A O 1
ATOM 1468 N N . LEU A 1 183 ? 11.991 -0.061 -6.732 1.00 78.44 183 LEU A N 1
ATOM 1469 C CA . LEU A 1 183 ? 11.580 -1.060 -5.759 1.00 78.44 183 LEU A CA 1
ATOM 1470 C C . LEU A 1 183 ? 12.675 -2.084 -5.427 1.00 78.44 183 LEU A C 1
ATOM 1472 O O . LEU A 1 183 ? 12.409 -3.009 -4.667 1.00 78.44 183 LEU A O 1
ATOM 1476 N N . GLY A 1 184 ? 13.895 -1.950 -5.942 1.00 78.06 184 GLY A N 1
ATOM 1477 C CA . GLY A 1 184 ? 14.979 -2.904 -5.699 1.00 78.06 184 GLY A CA 1
ATOM 1478 C C . GLY A 1 184 ? 14.801 -4.222 -6.458 1.00 78.06 184 GLY A C 1
ATOM 1479 O O . GLY A 1 184 ? 15.296 -5.256 -6.019 1.00 78.06 184 GLY A O 1
ATOM 1480 N N . VAL A 1 185 ? 14.059 -4.218 -7.574 1.00 79.38 185 VAL A N 1
ATOM 1481 C CA . VAL A 1 185 ? 13.870 -5.399 -8.431 1.00 79.38 185 VAL A CA 1
ATOM 1482 C C . VAL A 1 185 ? 14.779 -5.308 -9.649 1.00 79.38 185 VAL A C 1
ATOM 1484 O O . VAL A 1 185 ? 14.673 -4.384 -10.457 1.00 79.38 185 VAL A O 1
ATOM 1487 N N . ALA A 1 186 ? 15.651 -6.299 -9.808 1.00 79.50 186 ALA A N 1
ATOM 1488 C CA . ALA A 1 186 ? 16.508 -6.420 -10.979 1.00 79.50 186 ALA A CA 1
ATOM 1489 C C . ALA A 1 186 ? 15.734 -6.927 -12.211 1.00 79.50 186 ALA A C 1
ATOM 1491 O O . ALA A 1 186 ? 14.794 -7.716 -12.103 1.00 79.50 186 ALA A O 1
ATOM 1492 N N . ARG A 1 187 ? 16.189 -6.544 -13.417 1.00 79.19 187 ARG A N 1
ATOM 1493 C CA . ARG A 1 187 ? 15.598 -7.000 -14.693 1.00 79.19 187 ARG A CA 1
ATOM 1494 C C . ARG A 1 187 ? 15.640 -8.517 -14.891 1.00 79.19 187 ARG A C 1
ATOM 1496 O O . ARG A 1 187 ? 14.782 -9.074 -15.576 1.00 79.19 187 ARG A O 1
ATOM 1503 N N . SER A 1 188 ? 16.611 -9.185 -14.281 1.00 80.50 188 SER A N 1
ATOM 1504 C CA . SER A 1 188 ? 16.743 -10.643 -14.280 1.00 80.50 188 SER A CA 1
ATOM 1505 C C . SER A 1 188 ? 15.635 -11.355 -13.494 1.00 80.50 188 SER A C 1
ATOM 1507 O O . SER A 1 188 ? 15.386 -12.534 -13.741 1.00 80.50 188 SER A O 1
ATOM 1509 N N . SER A 1 189 ? 14.943 -10.659 -12.588 1.00 79.62 189 SER A N 1
ATOM 1510 C CA . SER A 1 189 ? 13.925 -11.255 -11.718 1.00 79.62 189 SER A CA 1
ATOM 1511 C C . SER A 1 189 ? 12.555 -11.411 -12.385 1.00 79.62 189 SER A C 1
ATOM 1513 O O . SER A 1 189 ? 11.715 -12.144 -11.860 1.00 79.62 189 SER A O 1
ATOM 1515 N N . PHE A 1 190 ? 12.297 -10.759 -13.527 1.00 81.56 190 PHE A N 1
ATOM 1516 C CA . PHE A 1 190 ? 10.999 -10.852 -14.205 1.00 81.56 190 PHE A CA 1
ATOM 1517 C C . PHE A 1 190 ? 10.844 -12.150 -14.995 1.00 81.56 190 PHE A C 1
ATOM 1519 O O . PHE A 1 190 ? 11.653 -12.480 -15.860 1.00 81.56 190 PHE A O 1
ATOM 1526 N N . VAL A 1 191 ? 9.734 -12.840 -14.746 1.00 84.06 191 VAL A N 1
ATOM 1527 C CA . VAL A 1 191 ? 9.228 -13.945 -15.572 1.00 84.06 191 VAL A CA 1
ATOM 1528 C C . VAL A 1 191 ? 8.382 -13.399 -16.715 1.00 84.06 191 VAL A C 1
ATOM 1530 O O . VAL A 1 191 ? 8.452 -13.892 -17.837 1.00 84.06 191 VAL A O 1
ATOM 1533 N N . ASN A 1 192 ? 7.578 -12.379 -16.422 1.00 82.56 192 ASN A N 1
ATOM 1534 C CA . ASN A 1 192 ? 6.715 -11.722 -17.388 1.00 82.56 192 ASN A CA 1
ATOM 1535 C C . ASN A 1 192 ? 6.559 -10.246 -17.015 1.00 82.56 192 ASN A C 1
ATOM 1537 O O . ASN A 1 192 ? 6.546 -9.901 -15.832 1.00 82.56 192 ASN A O 1
ATOM 1541 N N . LEU A 1 193 ? 6.430 -9.396 -18.024 1.00 83.44 193 LEU A N 1
ATOM 1542 C CA . LEU A 1 193 ? 6.269 -7.956 -17.894 1.00 83.44 193 LEU A CA 1
ATOM 1543 C C . LEU A 1 193 ? 5.218 -7.491 -18.903 1.00 83.44 193 LEU A C 1
ATOM 1545 O O . LEU A 1 193 ? 5.139 -8.048 -19.999 1.00 83.44 193 LEU A O 1
ATOM 1549 N N . THR A 1 194 ? 4.428 -6.471 -18.552 1.00 81.19 194 THR A N 1
ATOM 1550 C CA . THR A 1 194 ? 3.553 -5.780 -19.509 1.00 81.19 194 THR A CA 1
ATOM 1551 C C . THR A 1 194 ? 4.331 -5.495 -20.799 1.00 81.19 194 THR A C 1
ATOM 1553 O O . THR A 1 194 ? 5.367 -4.831 -20.731 1.00 81.19 194 THR A O 1
ATOM 1556 N N . PRO A 1 195 ? 3.863 -5.980 -21.966 1.00 78.19 195 PRO A N 1
ATOM 1557 C CA . PRO A 1 195 ? 4.565 -5.772 -23.221 1.00 78.19 195 PRO A CA 1
ATOM 1558 C C . PRO A 1 195 ? 4.755 -4.283 -23.490 1.00 78.19 195 PRO A C 1
ATOM 1560 O O . PRO A 1 195 ? 3.783 -3.530 -23.563 1.00 78.19 195 PRO A O 1
ATOM 1563 N N . ALA A 1 196 ? 6.005 -3.876 -23.664 1.00 75.00 196 ALA A N 1
ATOM 1564 C CA . ALA A 1 196 ? 6.365 -2.527 -24.047 1.00 75.00 196 ALA A CA 1
ATOM 1565 C C . ALA A 1 196 ? 7.327 -2.576 -25.238 1.00 75.00 196 ALA A C 1
ATOM 1567 O O . ALA A 1 196 ? 8.209 -3.436 -25.257 1.00 75.00 196 ALA A O 1
ATOM 1568 N N . PRO A 1 197 ? 7.173 -1.686 -26.236 1.00 74.50 197 PRO A N 1
ATOM 1569 C CA . PRO A 1 197 ? 8.072 -1.647 -27.390 1.00 74.50 197 PRO A CA 1
ATOM 1570 C C . PRO A 1 197 ? 9.523 -1.354 -26.995 1.00 74.50 197 PRO A C 1
ATOM 1572 O O . PRO A 1 197 ? 10.446 -1.839 -27.642 1.00 74.50 197 PRO A O 1
ATOM 1575 N N . ASP A 1 198 ? 9.697 -0.557 -25.940 1.00 82.19 198 ASP A N 1
ATOM 1576 C CA . ASP A 1 198 ? 10.977 -0.152 -25.377 1.00 82.19 198 ASP A CA 1
ATOM 1577 C C . ASP A 1 198 ? 10.821 0.031 -23.858 1.00 82.19 198 ASP A C 1
ATOM 1579 O O . ASP A 1 198 ? 10.015 0.841 -23.401 1.00 82.19 198 ASP A O 1
ATOM 1583 N N . GLU A 1 199 ? 11.568 -0.745 -23.069 1.00 81.44 199 GLU A N 1
ATOM 1584 C CA . GLU A 1 199 ? 11.531 -0.690 -21.600 1.00 81.44 199 GLU A CA 1
ATOM 1585 C C . GLU A 1 199 ? 12.269 0.541 -21.029 1.00 81.44 199 GLU A C 1
ATOM 1587 O O . GLU A 1 199 ? 12.085 0.884 -19.856 1.00 81.44 199 GLU A O 1
ATOM 1592 N N . ALA A 1 200 ? 13.088 1.212 -21.846 1.00 80.19 200 ALA A N 1
ATOM 1593 C CA . ALA A 1 200 ? 13.764 2.462 -21.502 1.00 80.19 200 ALA A CA 1
ATOM 1594 C C . ALA A 1 200 ? 12.932 3.703 -21.866 1.00 80.19 200 ALA A C 1
ATOM 1596 O O . ALA A 1 200 ? 13.208 4.795 -21.369 1.00 80.19 200 ALA A O 1
ATOM 1597 N N . ALA A 1 201 ? 11.907 3.550 -22.707 1.00 80.88 201 ALA A N 1
ATOM 1598 C CA . ALA A 1 201 ? 11.023 4.645 -23.067 1.00 80.88 201 ALA A CA 1
ATOM 1599 C C . ALA A 1 201 ? 10.087 5.015 -21.910 1.00 80.88 201 ALA A C 1
ATOM 1601 O O . ALA A 1 201 ? 9.652 4.169 -21.121 1.00 80.88 201 ALA A O 1
ATOM 1602 N N . ASN A 1 202 ? 9.722 6.296 -21.854 1.00 81.31 202 ASN A N 1
ATOM 1603 C CA . ASN A 1 202 ? 8.659 6.748 -20.971 1.00 81.31 202 ASN A CA 1
ATOM 1604 C C . ASN A 1 202 ? 7.342 6.085 -21.373 1.00 81.31 202 ASN A C 1
ATOM 1606 O O . ASN A 1 202 ? 6.879 6.204 -22.507 1.00 81.31 202 ASN A O 1
ATOM 1610 N N . PHE A 1 203 ? 6.730 5.412 -20.410 1.00 82.81 203 PHE A N 1
ATOM 1611 C CA . PHE A 1 203 ? 5.393 4.855 -20.524 1.00 82.81 203 PHE A CA 1
ATOM 1612 C C . PHE A 1 203 ? 4.457 5.629 -19.593 1.00 82.81 203 PHE A C 1
ATOM 1614 O O . PHE A 1 203 ? 4.899 6.163 -18.580 1.00 82.81 203 PHE A O 1
ATOM 1621 N N . ASN A 1 204 ? 3.166 5.697 -19.899 1.00 83.12 204 ASN A N 1
ATOM 1622 C CA . ASN A 1 204 ? 2.159 6.154 -18.945 1.00 83.12 204 ASN A CA 1
ATOM 1623 C C . ASN A 1 204 ? 1.041 5.114 -18.908 1.00 83.12 204 ASN A C 1
ATOM 1625 O O . ASN A 1 204 ? 0.422 4.830 -19.933 1.00 83.12 204 ASN A O 1
ATOM 1629 N N . GLY A 1 205 ? 0.831 4.510 -17.741 1.00 82.19 205 GLY A N 1
ATOM 1630 C CA . GLY A 1 205 ? -0.162 3.461 -17.557 1.00 82.19 205 GLY A CA 1
ATOM 1631 C C . GLY A 1 205 ? 0.248 2.396 -16.549 1.00 82.19 205 GLY A C 1
ATOM 1632 O O . GLY A 1 205 ? 1.229 2.534 -15.814 1.00 82.19 205 GLY A O 1
ATOM 1633 N N . ASP A 1 206 ? -0.536 1.318 -16.543 1.00 83.56 206 ASP A N 1
ATOM 1634 C CA . ASP A 1 206 ? -0.352 0.171 -15.661 1.00 83.56 206 ASP A CA 1
ATOM 1635 C C . ASP A 1 206 ? 0.738 -0.767 -16.185 1.00 83.56 206 ASP A C 1
ATOM 1637 O O . ASP A 1 206 ? 0.627 -1.362 -17.260 1.00 83.56 206 ASP A O 1
ATOM 1641 N N . LEU A 1 207 ? 1.765 -0.963 -15.367 1.00 86.00 207 LEU A N 1
ATOM 1642 C CA . LEU A 1 207 ? 2.785 -1.977 -15.570 1.00 86.00 207 LEU A CA 1
ATOM 1643 C C . LEU A 1 207 ? 2.569 -3.109 -14.579 1.00 86.00 207 LEU A C 1
ATOM 1645 O O . LEU A 1 207 ? 2.385 -2.880 -13.386 1.00 86.00 207 LEU A O 1
ATOM 1649 N N . ILE A 1 208 ? 2.596 -4.336 -15.077 1.00 87.00 208 ILE A N 1
ATOM 1650 C CA . ILE A 1 208 ? 2.462 -5.548 -14.285 1.00 87.00 208 ILE A CA 1
ATOM 1651 C C . ILE A 1 208 ? 3.684 -6.405 -14.561 1.00 87.00 208 ILE A C 1
ATOM 1653 O O . ILE A 1 208 ? 4.003 -6.715 -15.706 1.00 87.00 208 ILE A O 1
ATOM 1657 N N . ALA A 1 209 ? 4.351 -6.790 -13.488 1.00 85.62 209 ALA A N 1
ATOM 1658 C CA . ALA A 1 209 ? 5.513 -7.644 -13.481 1.00 85.62 209 ALA A CA 1
ATOM 1659 C C . ALA A 1 209 ? 5.231 -8.868 -12.609 1.00 85.62 209 ALA A C 1
ATOM 1661 O O . ALA A 1 209 ? 4.826 -8.744 -11.452 1.00 85.62 209 ALA A O 1
ATOM 1662 N N . TYR A 1 210 ? 5.482 -10.049 -13.164 1.00 85.31 210 TYR A N 1
ATOM 1663 C CA . TYR A 1 210 ? 5.517 -11.301 -12.417 1.00 85.31 210 TYR A CA 1
ATOM 1664 C C . TYR A 1 210 ? 6.969 -11.669 -12.169 1.00 85.31 210 TYR A C 1
ATOM 1666 O O . TYR A 1 210 ? 7.774 -11.684 -13.105 1.00 85.31 210 TYR A O 1
ATOM 1674 N N . LEU A 1 211 ? 7.303 -11.957 -10.917 1.00 82.81 211 LEU A N 1
ATOM 1675 C CA . LEU A 1 211 ? 8.676 -12.214 -10.500 1.00 82.81 211 LEU A CA 1
ATOM 1676 C C . LEU A 1 211 ? 8.902 -13.703 -10.259 1.00 82.81 211 LEU A C 1
ATOM 1678 O O . LEU A 1 211 ? 7.979 -14.439 -9.906 1.00 82.81 211 LEU A O 1
ATOM 1682 N N . ARG A 1 212 ? 10.134 -14.163 -10.496 1.00 74.38 212 ARG A N 1
ATOM 1683 C CA . ARG A 1 212 ? 10.502 -15.563 -10.280 1.00 74.38 212 ARG A CA 1
ATOM 1684 C C . ARG A 1 212 ? 10.444 -15.858 -8.772 1.00 74.38 212 ARG A C 1
ATOM 1686 O O . ARG A 1 212 ? 11.160 -15.195 -8.018 1.00 74.38 212 ARG A O 1
ATOM 1693 N N . PRO A 1 213 ? 9.657 -16.857 -8.328 1.00 63.50 213 PRO A N 1
ATOM 1694 C CA . PRO A 1 213 ? 9.636 -17.263 -6.928 1.00 63.50 213 PRO A CA 1
ATOM 1695 C C . PRO A 1 213 ? 11.039 -17.673 -6.488 1.00 63.50 213 PRO A C 1
ATOM 1697 O O . PRO A 1 213 ? 11.681 -18.482 -7.157 1.00 63.50 213 PRO A O 1
ATOM 1700 N N . GLY A 1 214 ? 11.527 -17.113 -5.383 1.00 57.19 214 GLY A N 1
ATOM 1701 C CA . GLY A 1 214 ? 12.813 -17.519 -4.828 1.00 57.19 214 GLY A CA 1
ATOM 1702 C C . GLY A 1 214 ? 14.031 -17.160 -5.681 1.00 57.19 214 GLY A C 1
ATOM 1703 O O . GLY A 1 214 ? 15.045 -17.826 -5.539 1.00 57.19 214 GLY A O 1
ATOM 1704 N N . ALA A 1 215 ? 14.006 -16.083 -6.481 1.00 53.06 215 ALA A N 1
ATOM 1705 C CA . ALA A 1 215 ? 15.223 -15.490 -7.075 1.00 53.06 215 ALA A CA 1
ATOM 1706 C C . ALA A 1 215 ? 16.235 -14.938 -6.031 1.00 53.06 215 ALA A C 1
ATOM 1708 O O . ALA A 1 215 ? 17.104 -14.134 -6.354 1.00 53.06 215 ALA A O 1
ATOM 1709 N N . ARG A 1 216 ? 16.115 -15.375 -4.772 1.00 52.81 216 ARG A N 1
ATOM 1710 C CA . ARG A 1 216 ? 17.127 -15.289 -3.729 1.00 52.81 216 ARG A CA 1
ATOM 1711 C C . ARG A 1 216 ? 18.206 -16.321 -4.064 1.00 52.81 216 ARG A C 1
ATOM 1713 O O . ARG A 1 216 ? 17.925 -17.513 -3.970 1.00 52.81 216 ARG A O 1
ATOM 1720 N N . ARG A 1 217 ? 19.426 -15.841 -4.337 1.00 46.84 217 ARG A N 1
ATOM 1721 C CA . ARG A 1 217 ? 20.667 -16.587 -4.651 1.00 46.84 217 ARG A CA 1
ATOM 1722 C C . ARG A 1 217 ? 20.854 -16.895 -6.132 1.00 46.84 217 ARG A C 1
ATOM 1724 O O . ARG A 1 217 ? 20.308 -17.865 -6.622 1.00 46.84 217 ARG A O 1
ATOM 1731 N N . ASP A 1 218 ? 21.677 -16.090 -6.796 1.00 42.69 218 ASP A N 1
ATOM 1732 C CA . ASP A 1 218 ? 22.573 -16.550 -7.873 1.00 42.69 218 ASP A CA 1
ATOM 1733 C C . ASP A 1 218 ? 23.758 -15.571 -8.066 1.00 42.69 218 ASP A C 1
ATOM 1735 O O . ASP A 1 218 ? 24.300 -15.444 -9.159 1.00 42.69 218 ASP A O 1
ATOM 1739 N N . SER A 1 219 ? 24.182 -14.838 -7.024 1.00 41.91 219 SER A N 1
ATOM 1740 C CA . SER A 1 219 ? 25.277 -13.858 -7.156 1.00 41.91 219 SER A CA 1
ATOM 1741 C C . SER A 1 219 ? 26.317 -13.856 -6.029 1.00 41.91 219 SER A C 1
ATOM 1743 O O . SER A 1 219 ? 27.000 -12.852 -5.869 1.00 41.91 219 SER A O 1
ATOM 1745 N N . GLU A 1 220 ? 26.474 -14.950 -5.273 1.00 39.66 220 GLU A N 1
ATOM 1746 C CA . GLU A 1 220 ? 27.568 -15.078 -4.282 1.00 39.66 220 GLU A CA 1
ATOM 1747 C C . GLU A 1 220 ? 28.288 -16.445 -4.266 1.00 39.66 220 GLU A C 1
ATOM 1749 O O . GLU A 1 220 ? 29.071 -16.693 -3.361 1.00 39.66 220 GLU A O 1
ATOM 1754 N N . ASP A 1 221 ? 28.112 -17.311 -5.274 1.00 38.56 221 ASP A N 1
ATOM 1755 C CA . ASP A 1 221 ? 28.843 -18.601 -5.358 1.00 38.56 221 ASP A CA 1
ATOM 1756 C C . ASP A 1 221 ? 29.631 -18.792 -6.670 1.00 38.56 221 ASP A C 1
ATOM 1758 O O . ASP A 1 221 ? 29.990 -19.903 -7.058 1.00 38.56 221 ASP A O 1
ATOM 1762 N N . SER A 1 222 ? 29.950 -17.701 -7.364 1.00 37.53 222 SER A N 1
ATOM 1763 C CA . SER A 1 222 ? 30.862 -17.725 -8.512 1.00 37.53 222 SER A CA 1
ATOM 1764 C C . SER A 1 222 ? 32.053 -16.807 -8.270 1.00 37.53 222 SER A C 1
ATOM 1766 O O . SER A 1 222 ? 32.196 -15.804 -8.954 1.00 37.53 222 SER A O 1
ATOM 1768 N N . ASP A 1 223 ? 32.855 -17.156 -7.264 1.00 38.28 223 ASP A N 1
ATOM 1769 C CA . ASP A 1 223 ? 34.286 -16.842 -7.181 1.00 38.28 223 ASP A CA 1
ATOM 1770 C C . ASP A 1 223 ? 34.972 -17.873 -6.259 1.00 38.28 223 ASP A C 1
ATOM 1772 O O . ASP A 1 223 ? 35.203 -17.644 -5.069 1.00 38.28 223 ASP A O 1
ATOM 1776 N N . VAL A 1 224 ? 35.278 -19.041 -6.840 1.00 37.94 224 VAL A N 1
ATOM 1777 C CA . VAL A 1 224 ? 36.399 -19.919 -6.455 1.00 37.94 224 VAL A CA 1
ATOM 1778 C C . VAL A 1 224 ? 37.164 -20.280 -7.719 1.00 37.94 224 VAL A C 1
ATOM 1780 O O . VAL A 1 224 ? 36.504 -20.709 -8.694 1.00 37.94 224 VAL A O 1
#